Protein AF-A0A2V8L3C1-F1 (afdb_monomer)

Secondary structure (DSSP, 8-state):
-PPPPP---TTHHHHHHHHHHHHTTSS--S--EEEEEEEEEEEPP-B-TTSPBSS-SSB-EEEEEEETTEEEEEEPPPB-TT-EEEPPTT-EEEEEPPPTT-EEEEEEEEEETTTTEEEEEEEEEETTTGGG-EEEEEEEEEEEEEE-TTT-SEEEEEEEEEEEEEEEEPPP------

Nearest PDB structures (foldseek):
  5mw7-assembly1_A  TM=4.812E-01  e=1.006E-03  Homo sapiens
  6eel-assembly3_C  TM=4.601E-01  e=7.376E-04  Homo sapiens
  4iqh-assembly2_B  TM=4.717E-01  e=1.175E-03  Homo sapiens
  4npk-assembly1_A  TM=4.901E-01  e=1.776E-03  Homo sapiens
  4p42-assembly1_A  TM=4.752E-01  e=5.260E-03  Homo sapiens

Radius of gyration: 27.55 Å; Cα contacts (8 Å, |Δi|>4): 334; chains: 1; bounding box: 83×35×88 Å

Sequence (178 aa):
MNEIPAVIDRRYSAESSIILMMQHHQNDGYESIVTVRVIQVRRLTVHDMWGSVIRYATENPQLEFYAGYSKLVLTLPPMLEGQIYFAPSTATLSVPVPPNTGQLVLIATMWELTHNIRDPMFAVFDKNSNFGSGIRALNTPKIWFELNPIFRKPILMRANGYEITVQITTPSLTTATF

Structure (mmCIF, N/CA/C/O backbone):
data_AF-A0A2V8L3C1-F1
#
_entry.id   AF-A0A2V8L3C1-F1
#
loop_
_atom_site.group_PDB
_atom_site.id
_atom_site.type_symbol
_atom_site.label_atom_id
_atom_site.label_alt_id
_atom_site.label_comp_id
_atom_site.label_asym_id
_atom_site.label_entity_id
_atom_site.label_seq_id
_atom_site.pdbx_PDB_ins_code
_atom_site.Cartn_x
_atom_site.Cartn_y
_atom_site.Cartn_z
_atom_site.occupancy
_atom_site.B_iso_or_equiv
_atom_site.auth_seq_id
_atom_site.auth_comp_id
_atom_site.auth_asym_id
_atom_site.auth_atom_id
_atom_site.pdbx_PDB_model_num
ATOM 1 N N . MET A 1 1 ? -66.943 9.919 62.173 1.00 40.00 1 MET A N 1
ATOM 2 C CA . MET A 1 1 ? -66.173 10.858 61.329 1.00 40.00 1 MET A CA 1
ATOM 3 C C . MET A 1 1 ? -65.226 10.032 60.485 1.00 40.00 1 MET A C 1
ATOM 5 O O . MET A 1 1 ? -64.667 9.077 60.999 1.00 40.00 1 MET A O 1
ATOM 9 N N . ASN A 1 2 ? -65.196 10.339 59.193 1.00 33.62 2 ASN A N 1
ATOM 10 C CA . ASN A 1 2 ? -64.761 9.474 58.099 1.00 33.62 2 ASN A CA 1
ATOM 11 C C . ASN A 1 2 ? -63.237 9.309 58.015 1.00 33.62 2 ASN A C 1
ATOM 13 O O . ASN A 1 2 ? -62.520 10.307 58.016 1.00 33.62 2 ASN A O 1
ATOM 17 N N . GLU A 1 3 ? -62.772 8.073 57.832 1.00 33.69 3 GLU A N 1
ATOM 18 C CA . GLU A 1 3 ? -61.456 7.782 57.259 1.00 33.69 3 GLU A CA 1
ATOM 19 C C . GLU A 1 3 ? -61.562 7.815 55.726 1.00 33.69 3 GLU A C 1
ATOM 21 O O . GLU A 1 3 ? -62.413 7.152 55.132 1.00 33.69 3 GLU A O 1
ATOM 26 N N . ILE A 1 4 ? -60.717 8.622 55.084 1.00 38.81 4 ILE A N 1
ATOM 27 C CA . ILE A 1 4 ? -60.546 8.673 53.627 1.00 38.81 4 ILE A CA 1
ATOM 28 C C . ILE A 1 4 ? -59.301 7.836 53.302 1.00 38.81 4 ILE A C 1
ATOM 30 O O . ILE A 1 4 ? -58.231 8.165 53.818 1.00 38.81 4 ILE A O 1
ATOM 34 N N . PRO A 1 5 ? -59.366 6.791 52.458 1.00 40.84 5 PRO A N 1
ATOM 35 C CA . PRO A 1 5 ? -58.160 6.098 52.030 1.00 40.84 5 PRO A CA 1
ATOM 36 C C . PRO A 1 5 ? -57.408 6.936 50.987 1.00 40.84 5 PRO A C 1
ATOM 38 O O . PRO A 1 5 ? -57.986 7.413 50.007 1.00 40.84 5 PRO A O 1
ATOM 41 N N . ALA A 1 6 ? -56.101 7.101 51.196 1.00 41.53 6 ALA A N 1
ATOM 42 C CA . ALA A 1 6 ? -55.200 7.721 50.236 1.00 41.53 6 ALA A CA 1
ATOM 43 C C . ALA A 1 6 ? -55.106 6.860 48.966 1.00 41.53 6 ALA A C 1
ATOM 45 O O . ALA A 1 6 ? -54.705 5.695 49.002 1.00 41.53 6 ALA A O 1
ATOM 46 N N . VAL A 1 7 ? -55.475 7.452 47.832 1.00 40.03 7 VAL A N 1
ATOM 47 C CA . VAL A 1 7 ? -55.235 6.902 46.498 1.00 40.03 7 VAL A CA 1
ATOM 48 C C . VAL A 1 7 ? -53.726 6.918 46.257 1.00 40.03 7 VAL A C 1
ATOM 50 O O . VAL A 1 7 ? -53.131 7.975 46.073 1.00 40.03 7 VAL A O 1
ATOM 53 N N . ILE A 1 8 ? -53.097 5.742 46.286 1.00 41.97 8 ILE A N 1
ATOM 54 C CA . ILE A 1 8 ? -51.703 5.568 45.869 1.00 41.97 8 ILE A CA 1
ATOM 55 C C . ILE A 1 8 ? -51.669 5.707 44.345 1.00 41.97 8 ILE A C 1
ATOM 57 O O . ILE A 1 8 ? -52.074 4.804 43.608 1.00 41.97 8 ILE A O 1
ATOM 61 N N . ASP A 1 9 ? -51.218 6.871 43.886 1.00 40.69 9 ASP A N 1
ATOM 62 C CA . ASP A 1 9 ? -50.992 7.183 42.482 1.00 40.69 9 ASP A CA 1
ATOM 63 C C . ASP A 1 9 ? -49.898 6.258 41.913 1.00 40.69 9 ASP A C 1
ATOM 65 O O . ASP A 1 9 ? -48.712 6.373 42.226 1.00 40.69 9 ASP A O 1
ATOM 69 N N . ARG A 1 10 ? -50.300 5.294 41.075 1.00 43.28 10 ARG A N 1
ATOM 70 C CA . ARG A 1 10 ? -49.410 4.320 40.411 1.00 43.28 10 ARG A CA 1
ATOM 71 C C . ARG A 1 10 ? -48.562 4.935 39.286 1.00 43.28 10 ARG A C 1
ATOM 73 O O . ARG A 1 10 ? -48.054 4.201 38.441 1.00 43.28 10 ARG A O 1
ATOM 80 N N . ARG A 1 11 ? -48.395 6.257 39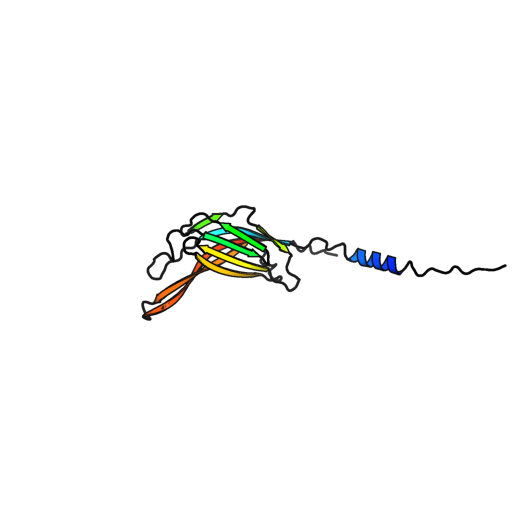.235 1.00 41.16 11 ARG A N 1
ATOM 81 C CA . ARG A 1 11 ? -47.612 6.925 38.184 1.00 41.16 11 ARG A CA 1
ATOM 82 C C . ARG A 1 11 ? -46.108 7.009 38.463 1.00 41.16 11 ARG A C 1
ATOM 84 O O . ARG A 1 11 ? -45.347 7.169 37.520 1.00 41.16 11 ARG A O 1
ATOM 91 N N . TYR A 1 12 ? -45.651 6.767 39.694 1.00 42.44 12 TYR A N 1
ATOM 92 C CA . TYR A 1 12 ? -44.218 6.860 40.040 1.00 42.44 12 TYR A CA 1
ATOM 93 C C . TYR A 1 12 ? -43.377 5.586 39.817 1.00 42.44 12 TYR A C 1
ATOM 95 O O . TYR A 1 12 ? -42.165 5.598 40.038 1.00 42.44 12 TYR A O 1
ATOM 103 N N . SER A 1 13 ? -43.974 4.486 39.344 1.00 50.03 13 SER A N 1
ATOM 104 C CA . SER A 1 13 ? -43.229 3.239 39.100 1.00 50.03 13 SER A CA 1
ATOM 105 C C . SER A 1 13 ? -42.668 3.124 37.683 1.00 50.03 13 SER A C 1
ATOM 107 O O . SER A 1 13 ? -41.665 2.445 37.508 1.00 50.03 13 SER A O 1
ATOM 109 N N . ALA A 1 14 ? -43.278 3.754 36.675 1.00 42.94 14 ALA A N 1
ATOM 110 C CA . ALA A 1 14 ? -42.830 3.600 35.289 1.00 42.94 14 ALA A CA 1
ATOM 111 C C . ALA A 1 14 ? -41.650 4.525 34.952 1.00 42.94 14 ALA A C 1
ATOM 113 O O . ALA A 1 14 ? -40.720 4.103 34.271 1.00 42.94 14 ALA A O 1
ATOM 114 N N . GLU A 1 15 ? -41.630 5.752 35.481 1.00 44.75 15 GLU A N 1
ATOM 115 C CA . GLU A 1 15 ? -40.520 6.686 35.243 1.00 44.75 15 GLU A CA 1
ATOM 116 C C . GLU A 1 15 ? -39.255 6.278 35.998 1.00 44.75 15 GLU A C 1
ATOM 118 O O . GLU A 1 15 ? -38.159 6.392 35.461 1.00 44.75 15 GLU A O 1
ATOM 123 N N . SER A 1 16 ? -39.397 5.686 37.186 1.00 46.06 16 SER A N 1
ATOM 124 C CA . SER A 1 16 ? -38.263 5.124 37.923 1.00 46.06 16 SER A CA 1
ATOM 125 C C . SER A 1 16 ? -37.662 3.916 37.199 1.00 46.06 16 SER A C 1
ATOM 127 O O . SER A 1 16 ? -36.448 3.764 37.182 1.00 46.06 16 SER A O 1
ATOM 129 N N . SER A 1 17 ? -38.472 3.081 36.535 1.00 46.31 17 SER A N 1
ATOM 130 C CA . S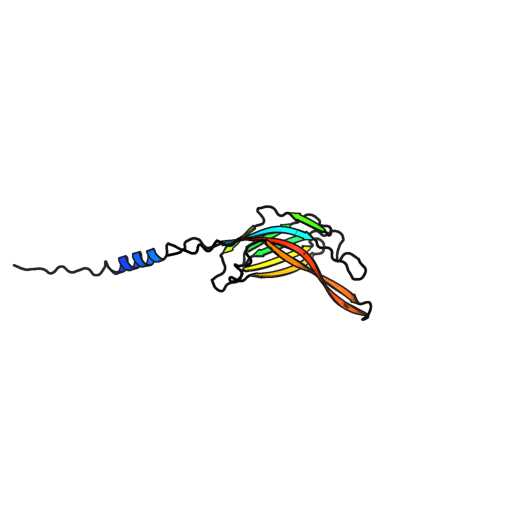ER A 1 17 ? -37.970 1.968 35.715 1.00 46.31 17 SER A CA 1
ATOM 131 C C . SER A 1 17 ? -37.359 2.429 34.393 1.00 46.31 17 SER A C 1
ATOM 133 O O . SER A 1 17 ? -36.409 1.808 33.934 1.00 46.31 17 SER A O 1
ATOM 135 N N . ILE A 1 18 ? -37.851 3.519 33.799 1.00 45.47 18 ILE A N 1
ATOM 136 C CA . ILE A 1 18 ? -37.264 4.106 32.585 1.00 45.47 18 ILE A CA 1
ATOM 137 C C . ILE A 1 18 ? -35.948 4.815 32.919 1.00 45.47 18 ILE A C 1
ATOM 139 O O . ILE A 1 18 ? -34.972 4.634 32.202 1.00 45.47 18 ILE A O 1
ATOM 143 N N . ILE A 1 19 ? -35.862 5.532 34.041 1.00 45.69 19 ILE A N 1
ATOM 144 C CA . ILE A 1 19 ? -34.620 6.180 34.487 1.00 45.69 19 ILE A CA 1
ATOM 145 C C . ILE A 1 19 ? -33.591 5.132 34.949 1.00 45.69 19 ILE A C 1
ATOM 147 O O . ILE A 1 19 ? -32.411 5.262 34.631 1.00 45.69 19 ILE A O 1
ATOM 151 N N . LEU A 1 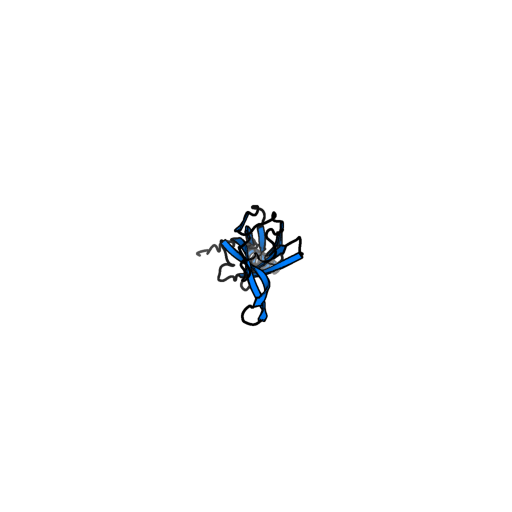20 ? -34.023 4.035 35.587 1.00 42.88 20 LEU A N 1
ATOM 152 C CA . LEU A 1 20 ? -33.133 2.942 36.001 1.00 42.88 20 LEU A CA 1
ATOM 153 C C . LEU A 1 20 ? -32.726 2.017 34.832 1.00 42.88 20 LEU A C 1
ATOM 155 O O . LEU A 1 20 ? -31.608 1.507 34.825 1.00 42.88 20 LEU A O 1
ATOM 159 N N . MET A 1 21 ? -33.565 1.848 33.799 1.00 42.38 21 MET A N 1
ATOM 160 C CA . MET A 1 21 ? -33.172 1.174 32.547 1.00 42.38 21 MET A CA 1
ATOM 161 C C . MET A 1 21 ? -32.335 2.072 31.625 1.00 42.38 21 MET A C 1
ATOM 163 O O . MET A 1 21 ? -31.500 1.558 30.886 1.00 42.38 21 MET A O 1
ATOM 167 N N . MET A 1 22 ? -32.479 3.400 31.699 1.00 40.09 22 MET A N 1
ATOM 168 C CA . MET A 1 22 ? -31.584 4.338 31.009 1.00 40.09 22 MET A CA 1
ATOM 169 C C . MET A 1 22 ? -30.232 4.495 31.719 1.00 40.09 22 MET A C 1
ATOM 171 O O . MET A 1 22 ? -29.247 4.821 31.062 1.00 40.09 22 MET A O 1
ATOM 175 N N . GLN A 1 23 ? -30.137 4.197 33.019 1.00 39.78 23 GLN A N 1
ATOM 176 C CA . GLN A 1 23 ? -28.861 4.211 33.747 1.00 39.78 23 GLN A CA 1
ATOM 177 C C . GLN A 1 23 ? -28.027 2.932 33.602 1.00 39.78 23 GLN A C 1
ATOM 179 O O . GLN A 1 23 ? -26.828 2.977 33.864 1.00 39.78 23 GLN A O 1
ATOM 184 N N . HIS A 1 24 ? -28.588 1.828 33.097 1.00 36.59 24 HIS A N 1
ATOM 185 C CA . HIS A 1 24 ? -27.787 0.646 32.745 1.00 36.59 24 HIS A CA 1
ATOM 186 C C . HIS A 1 24 ? -27.206 0.670 31.321 1.00 36.59 24 HIS A C 1
ATOM 188 O O . HIS A 1 24 ? -26.469 -0.240 30.951 1.00 36.59 24 HIS A O 1
ATOM 194 N N . HIS A 1 25 ? -27.453 1.739 30.557 1.00 40.59 25 HIS A N 1
ATOM 195 C CA . HIS A 1 25 ? -26.851 1.987 29.240 1.00 40.59 25 HIS A CA 1
ATOM 196 C C . HIS A 1 25 ? -25.884 3.186 29.227 1.00 40.59 25 HIS A C 1
ATOM 198 O O . HIS A 1 25 ? -25.631 3.768 28.176 1.00 40.59 25 HIS A O 1
ATOM 204 N N . GLN A 1 26 ? -25.320 3.565 30.379 1.00 36.16 26 GLN A N 1
ATOM 205 C CA . GLN A 1 26 ? -24.362 4.676 30.472 1.00 36.16 26 GLN A CA 1
ATOM 206 C C . GLN A 1 26 ? -22.919 4.271 30.817 1.00 36.16 26 GLN A C 1
ATOM 208 O O . GLN A 1 26 ? -22.134 5.136 31.185 1.00 36.16 26 GLN A O 1
ATOM 213 N N . ASN A 1 27 ? -22.531 3.001 30.631 1.00 39.81 27 ASN A N 1
ATOM 214 C CA . ASN A 1 27 ? -21.153 2.547 30.890 1.00 39.81 27 ASN A CA 1
ATOM 215 C C . ASN A 1 27 ? -20.368 1.973 29.691 1.00 39.81 27 ASN A C 1
ATOM 217 O O . ASN A 1 27 ? -19.251 1.520 29.901 1.00 39.81 27 ASN A O 1
ATOM 221 N N . ASP A 1 28 ? -20.856 2.092 28.448 1.00 41.81 28 ASP A N 1
ATOM 222 C CA . ASP A 1 28 ? -20.115 1.652 27.239 1.00 41.81 28 ASP A CA 1
ATOM 223 C C . ASP A 1 28 ? -19.838 2.799 26.237 1.00 41.81 28 ASP A C 1
ATOM 225 O O . ASP A 1 28 ? -19.693 2.596 25.035 1.00 41.81 28 ASP A O 1
ATOM 229 N N . GLY A 1 29 ? -19.787 4.045 26.718 1.00 38.19 29 GLY A N 1
ATOM 230 C CA . GLY A 1 29 ? -19.810 5.267 25.897 1.00 38.19 29 GLY A CA 1
ATOM 231 C C . GLY A 1 29 ? -18.526 5.653 25.150 1.00 38.19 29 GLY A C 1
ATOM 232 O O . GLY A 1 29 ? -18.422 6.795 24.707 1.00 38.19 29 GLY A O 1
ATOM 233 N N . TYR A 1 30 ? -17.561 4.750 24.990 1.00 43.41 30 TYR A N 1
ATOM 234 C CA . TYR A 1 30 ? -16.514 4.929 23.987 1.00 43.41 30 TYR A CA 1
ATOM 235 C C . TYR A 1 30 ? -16.793 3.934 22.872 1.00 43.41 30 TYR A C 1
ATOM 237 O O . TYR A 1 30 ? -16.584 2.733 23.055 1.00 43.41 30 TYR A O 1
ATOM 245 N N . GLU A 1 31 ? -17.241 4.422 21.708 1.00 57.66 31 GLU A N 1
ATOM 246 C CA . GLU A 1 31 ? -17.093 3.637 20.486 1.00 57.66 31 GLU A CA 1
ATOM 247 C C . GLU A 1 31 ? -15.633 3.195 20.441 1.00 57.66 31 GLU A C 1
ATOM 249 O O . GLU A 1 31 ? -14.712 4.009 20.392 1.00 57.66 31 GLU A O 1
ATOM 254 N N . SER A 1 32 ? -15.413 1.895 20.594 1.00 81.19 32 SER A N 1
ATOM 255 C CA . SER A 1 32 ? -14.073 1.343 20.552 1.00 81.19 32 SER A CA 1
ATOM 256 C C . SER A 1 32 ? -13.548 1.587 19.139 1.00 81.19 32 SER A C 1
ATOM 258 O O . SER A 1 32 ? -14.217 1.228 18.177 1.00 81.19 32 SER A O 1
ATOM 260 N N . ILE A 1 33 ? -12.392 2.237 18.993 1.00 90.06 33 ILE A N 1
ATOM 261 C CA . ILE A 1 33 ? -11.822 2.620 17.691 1.00 90.06 33 ILE A CA 1
ATOM 262 C C . ILE A 1 33 ? -10.607 1.747 17.395 1.00 90.06 33 ILE A C 1
ATOM 264 O O . ILE A 1 33 ? -9.722 1.609 18.238 1.00 90.06 33 ILE A O 1
ATOM 268 N N . VAL A 1 34 ? -10.533 1.206 16.179 1.00 92.19 34 VAL A N 1
ATOM 269 C CA . VAL A 1 34 ? -9.288 0.678 15.616 1.00 92.19 34 VAL A CA 1
ATOM 270 C C . VAL A 1 34 ? -8.593 1.787 14.843 1.00 92.19 34 VAL A C 1
ATOM 272 O O . VAL A 1 34 ? -9.178 2.415 13.959 1.00 92.19 34 VAL A O 1
ATOM 275 N N . THR A 1 35 ? -7.318 1.985 15.142 1.00 95.50 35 THR A N 1
ATOM 276 C CA . THR A 1 35 ? -6.456 2.926 14.436 1.00 95.50 35 THR A CA 1
ATOM 277 C C . THR A 1 35 ? -5.502 2.150 13.539 1.00 95.50 35 THR A C 1
ATOM 279 O O . THR A 1 35 ? -4.808 1.246 14.000 1.00 95.50 35 THR A O 1
ATOM 282 N N . VAL A 1 36 ? -5.438 2.505 12.259 1.00 97.50 36 VAL A N 1
ATOM 283 C CA . VAL A 1 36 ? -4.529 1.908 11.276 1.00 97.50 36 VAL A CA 1
ATOM 284 C C . VAL A 1 36 ? -3.645 3.006 10.709 1.00 97.50 36 VAL A C 1
ATOM 286 O O . VAL A 1 36 ? -4.117 3.889 9.996 1.00 97.50 36 VAL A O 1
ATOM 289 N N . ARG A 1 37 ? -2.351 2.957 11.017 1.00 98.31 37 ARG A N 1
ATOM 290 C CA . ARG A 1 37 ? -1.356 3.917 10.535 1.00 98.31 37 ARG A CA 1
ATOM 291 C C . ARG A 1 37 ? -0.467 3.280 9.483 1.00 98.31 37 ARG A C 1
ATOM 293 O O . ARG A 1 37 ? 0.151 2.255 9.752 1.00 98.31 37 ARG A O 1
ATOM 300 N N . VAL A 1 38 ? -0.322 3.917 8.327 1.00 98.69 38 VAL A N 1
ATOM 301 C CA . VAL A 1 38 ? 0.743 3.578 7.376 1.00 98.69 38 VAL A CA 1
ATOM 302 C C . VAL A 1 38 ? 2.061 4.104 7.946 1.00 98.69 38 VAL A C 1
ATOM 304 O O . VAL A 1 38 ? 2.179 5.288 8.252 1.00 98.69 38 VAL A O 1
ATOM 307 N N . ILE A 1 39 ? 3.042 3.222 8.140 1.00 98.62 39 ILE A N 1
ATOM 308 C CA . ILE A 1 39 ? 4.372 3.575 8.659 1.00 98.62 39 ILE A CA 1
ATOM 309 C C . ILE A 1 39 ? 5.317 3.875 7.500 1.00 98.62 39 ILE A C 1
ATOM 311 O O . ILE A 1 39 ? 6.003 4.895 7.491 1.00 98.62 39 ILE A O 1
ATOM 315 N N . GLN A 1 40 ? 5.366 2.967 6.532 1.00 98.44 40 GLN A N 1
ATOM 316 C CA . GLN A 1 40 ? 6.258 3.073 5.389 1.00 98.44 40 GLN A CA 1
ATOM 317 C C . GLN A 1 40 ? 5.707 2.302 4.194 1.00 98.44 40 GLN A C 1
ATOM 319 O O . GLN A 1 40 ? 4.904 1.378 4.340 1.00 98.44 40 GLN A O 1
ATOM 324 N N . VAL A 1 41 ? 6.193 2.672 3.016 1.00 98.81 41 VAL A N 1
ATOM 325 C CA . VAL A 1 41 ? 5.976 1.958 1.762 1.00 98.81 41 VAL A CA 1
ATOM 326 C C . VAL A 1 41 ? 7.339 1.698 1.137 1.00 98.81 41 VAL A C 1
ATOM 328 O O . VAL A 1 41 ? 8.112 2.629 0.922 1.00 98.81 41 VAL A O 1
ATOM 331 N N . ARG A 1 42 ? 7.643 0.438 0.842 1.00 98.75 42 ARG A N 1
ATOM 332 C CA . ARG A 1 42 ? 8.858 0.027 0.139 1.00 98.75 42 ARG A CA 1
ATOM 333 C C . ARG A 1 42 ? 8.499 -0.443 -1.260 1.00 98.75 42 ARG A C 1
ATOM 335 O O . ARG A 1 42 ? 7.609 -1.276 -1.414 1.00 98.75 42 ARG A O 1
ATOM 342 N N . ARG A 1 43 ? 9.229 0.031 -2.269 1.00 98.19 43 ARG A N 1
ATOM 343 C CA . ARG A 1 43 ? 9.191 -0.563 -3.610 1.00 98.19 43 ARG A CA 1
ATOM 344 C C . ARG A 1 43 ? 10.079 -1.803 -3.621 1.00 98.19 43 ARG A C 1
ATOM 346 O O . ARG A 1 43 ? 11.261 -1.712 -3.300 1.00 98.19 43 ARG A O 1
ATOM 353 N N . LEU A 1 44 ? 9.515 -2.960 -3.938 1.00 98.19 44 LEU A N 1
ATOM 354 C CA . LEU A 1 44 ? 10.244 -4.226 -3.963 1.00 98.19 44 LEU A CA 1
ATOM 355 C C . LEU A 1 44 ? 10.925 -4.430 -5.319 1.00 98.19 44 LEU A C 1
ATOM 357 O O . LEU A 1 44 ? 10.471 -3.899 -6.331 1.00 98.19 44 LEU A O 1
ATOM 361 N N . THR A 1 45 ? 12.010 -5.201 -5.319 1.00 97.19 45 THR A N 1
ATOM 362 C CA . THR A 1 45 ? 12.700 -5.628 -6.539 1.00 97.19 45 THR A CA 1
ATOM 363 C C . THR A 1 45 ? 11.885 -6.704 -7.242 1.00 97.19 45 THR A C 1
ATOM 365 O O . THR A 1 45 ? 11.609 -7.751 -6.654 1.00 97.19 45 THR A O 1
ATOM 368 N N . VAL A 1 46 ? 11.504 -6.453 -8.492 1.00 95.75 46 VAL A N 1
ATOM 369 C CA . VAL A 1 46 ? 10.749 -7.388 -9.324 1.00 95.75 46 VAL A CA 1
ATOM 370 C C . VAL A 1 46 ? 11.288 -7.347 -10.744 1.00 95.75 46 VAL A C 1
ATOM 372 O O . VAL A 1 46 ? 11.088 -6.365 -11.459 1.00 95.75 46 VAL A O 1
ATOM 375 N N . HIS A 1 47 ? 11.918 -8.441 -11.169 1.00 95.25 47 HIS A N 1
ATOM 376 C CA . HIS A 1 47 ? 12.473 -8.591 -12.513 1.00 95.25 47 HIS A CA 1
ATOM 377 C C . HIS A 1 47 ? 11.753 -9.694 -13.300 1.00 95.25 47 HIS A C 1
ATOM 379 O O . HIS A 1 47 ? 11.190 -10.617 -12.704 1.00 95.25 47 HIS A O 1
ATOM 385 N N . ASP A 1 48 ? 11.749 -9.576 -14.627 1.00 91.25 48 ASP A N 1
ATOM 386 C CA . ASP A 1 48 ? 11.290 -10.627 -15.542 1.00 91.25 48 ASP A CA 1
ATOM 387 C C . ASP A 1 48 ? 12.279 -11.808 -15.598 1.00 91.25 48 ASP A C 1
ATOM 389 O O . ASP A 1 48 ? 13.331 -11.803 -14.947 1.00 91.25 48 ASP A O 1
ATOM 393 N N . MET A 1 49 ? 11.964 -12.845 -16.381 1.00 88.50 49 MET A N 1
ATOM 394 C CA . MET A 1 49 ? 12.837 -14.015 -16.526 1.00 88.50 49 MET A CA 1
ATOM 395 C C . MET A 1 49 ? 14.170 -13.695 -17.225 1.00 88.50 49 MET A C 1
ATOM 397 O O . MET A 1 49 ? 15.072 -14.535 -17.214 1.00 88.50 49 MET A O 1
ATOM 401 N N . TRP A 1 50 ? 14.313 -12.509 -17.822 1.00 89.25 50 TRP A N 1
ATOM 402 C CA . TRP A 1 50 ? 15.536 -12.021 -18.463 1.00 89.25 50 TRP A CA 1
ATOM 403 C C . TRP A 1 50 ? 16.323 -11.034 -17.586 1.00 89.25 50 TRP A C 1
ATOM 405 O O . TRP A 1 50 ? 17.383 -10.567 -18.003 1.00 89.25 50 TRP A O 1
ATOM 415 N N . GLY A 1 51 ? 15.849 -10.746 -16.370 1.00 90.50 51 GLY A N 1
ATOM 416 C CA . GLY A 1 51 ? 16.496 -9.836 -15.424 1.00 90.50 51 GLY A CA 1
ATOM 417 C C . GLY A 1 51 ? 16.181 -8.353 -15.645 1.00 90.50 51 GLY A C 1
ATOM 418 O O . GLY A 1 51 ? 16.845 -7.503 -15.054 1.00 90.50 51 GLY A O 1
ATOM 419 N N . SER A 1 52 ? 15.194 -8.015 -16.477 1.00 92.50 52 SER A N 1
ATOM 420 C CA . SER A 1 52 ? 14.754 -6.628 -16.661 1.00 92.50 52 SER A CA 1
ATOM 421 C C . SER A 1 52 ? 13.752 -6.232 -15.585 1.00 92.50 52 SER A C 1
ATOM 423 O O . SER A 1 52 ? 12.888 -7.020 -15.204 1.00 92.50 52 SER A O 1
ATOM 425 N N . VAL A 1 53 ? 13.824 -4.981 -15.127 1.00 94.25 53 VAL A N 1
ATOM 426 C CA . VAL A 1 53 ? 12.855 -4.424 -14.174 1.00 94.25 53 VAL A CA 1
ATOM 427 C C . VAL A 1 53 ? 11.443 -4.504 -14.741 1.00 94.25 53 VAL A C 1
ATOM 429 O O . VAL A 1 53 ? 11.179 -4.049 -15.855 1.00 94.25 53 VAL A O 1
ATOM 432 N N . ILE A 1 54 ? 10.511 -5.025 -13.944 1.00 93.81 54 ILE A N 1
ATOM 433 C CA . ILE A 1 54 ? 9.102 -5.051 -14.318 1.00 93.81 54 ILE A CA 1
ATOM 434 C C . ILE A 1 54 ? 8.536 -3.628 -14.317 1.00 93.81 54 ILE A C 1
ATOM 436 O O . ILE A 1 54 ? 8.561 -2.922 -13.307 1.00 93.81 54 ILE A O 1
ATOM 440 N N . ARG A 1 55 ? 7.945 -3.257 -15.461 1.00 88.38 55 ARG A N 1
ATOM 441 C CA . ARG A 1 55 ? 7.369 -1.944 -15.808 1.00 88.38 55 ARG A CA 1
ATOM 442 C C . ARG A 1 55 ? 8.402 -0.857 -16.083 1.00 88.38 55 ARG A C 1
ATOM 444 O O . ARG A 1 55 ? 8.679 -0.600 -17.249 1.00 88.38 55 ARG A O 1
ATOM 451 N N . TYR A 1 56 ? 8.924 -0.195 -15.050 1.00 93.94 56 TYR A N 1
ATOM 452 C CA . TYR A 1 56 ? 9.726 1.024 -15.215 1.00 93.94 56 TYR A CA 1
ATOM 453 C C . TYR A 1 56 ? 10.853 1.098 -14.189 1.00 93.94 56 TYR A C 1
ATOM 455 O O . TYR A 1 56 ? 10.669 0.727 -13.036 1.00 93.94 56 TYR A O 1
ATOM 463 N N . ALA A 1 57 ? 12.018 1.626 -14.570 1.00 95.00 57 ALA A N 1
ATOM 464 C CA . ALA A 1 57 ? 13.138 1.797 -13.638 1.00 95.00 57 ALA A CA 1
ATOM 465 C C . ALA A 1 57 ? 12.778 2.731 -12.467 1.00 95.00 57 ALA A C 1
ATOM 467 O O . ALA A 1 57 ? 13.095 2.428 -11.316 1.00 95.00 57 ALA A O 1
ATOM 468 N N . THR A 1 58 ? 12.029 3.797 -12.754 1.00 97.25 58 THR A N 1
ATOM 469 C CA . THR A 1 58 ? 11.456 4.730 -11.778 1.00 97.25 58 THR A CA 1
ATOM 470 C C . THR A 1 58 ? 9.942 4.747 -11.943 1.00 97.25 58 THR A C 1
ATOM 472 O O . THR A 1 58 ? 9.451 4.865 -13.062 1.00 97.25 58 THR A O 1
ATOM 475 N N . GLU A 1 59 ? 9.208 4.655 -10.839 1.00 97.44 59 GLU A N 1
ATOM 476 C CA . GLU A 1 59 ? 7.743 4.758 -10.815 1.00 97.44 59 GLU A CA 1
ATOM 477 C C . GLU A 1 59 ? 7.319 6.020 -10.052 1.00 97.44 59 GLU A C 1
ATOM 479 O O . GLU A 1 59 ? 8.015 6.421 -9.118 1.00 97.44 59 GLU A O 1
ATOM 484 N N . ASN A 1 60 ? 6.172 6.615 -10.405 1.00 97.75 60 ASN A N 1
ATOM 485 C CA . ASN A 1 60 ? 5.537 7.718 -9.672 1.00 97.75 60 ASN A CA 1
ATOM 486 C C . ASN A 1 60 ? 4.302 7.210 -8.900 1.00 97.75 60 ASN A C 1
ATOM 488 O O . ASN A 1 60 ? 3.171 7.349 -9.383 1.00 97.75 60 ASN A O 1
ATOM 492 N N . PRO A 1 61 ? 4.496 6.560 -7.734 1.00 97.88 61 PRO A N 1
ATOM 493 C CA . PRO A 1 61 ? 3.411 5.897 -7.034 1.00 97.88 61 PRO A CA 1
ATOM 494 C C . PRO A 1 61 ? 2.511 6.834 -6.221 1.00 97.88 61 PRO A C 1
ATOM 496 O O . PRO A 1 61 ? 2.951 7.776 -5.563 1.00 97.88 61 PRO A O 1
ATOM 499 N N . GLN A 1 62 ? 1.240 6.461 -6.147 1.00 98.56 62 GLN A N 1
ATOM 500 C CA . GLN A 1 62 ? 0.285 6.902 -5.144 1.00 98.56 62 GLN A CA 1
ATOM 501 C C . GLN A 1 62 ? -0.303 5.673 -4.445 1.00 98.56 62 GLN A C 1
ATOM 503 O O . GLN A 1 62 ? -0.723 4.723 -5.100 1.00 98.56 62 GLN A O 1
ATOM 508 N N . LEU A 1 63 ? -0.340 5.681 -3.115 1.00 98.69 63 LEU A N 1
ATOM 509 C CA . LEU A 1 63 ? -1.057 4.684 -2.330 1.00 98.69 63 LEU A CA 1
ATOM 510 C C . LEU A 1 63 ? -2.478 5.189 -2.066 1.00 98.69 63 LEU A C 1
ATOM 512 O O . LEU A 1 63 ? -2.659 6.193 -1.379 1.00 98.69 63 LEU A O 1
ATOM 516 N N . GLU A 1 64 ? -3.480 4.460 -2.548 1.00 98.44 64 GLU A N 1
ATOM 517 C CA . GLU A 1 64 ? -4.853 4.558 -2.055 1.00 98.44 64 GLU A CA 1
ATOM 518 C C . GLU A 1 64 ? -5.081 3.455 -1.017 1.00 98.44 64 GLU A C 1
ATOM 520 O O . GLU A 1 64 ? -5.046 2.265 -1.341 1.00 98.44 64 GLU A O 1
ATOM 525 N N . PHE A 1 65 ? -5.296 3.846 0.236 1.00 98.56 65 PHE A N 1
ATOM 526 C CA . PHE A 1 65 ? -5.440 2.934 1.363 1.00 98.56 65 PHE A CA 1
ATOM 527 C C . PHE A 1 65 ? -6.817 3.077 2.005 1.00 98.56 65 PHE A C 1
ATOM 529 O O . PHE A 1 65 ? -7.245 4.185 2.321 1.00 98.56 65 PHE A O 1
ATOM 536 N N . TYR A 1 66 ? -7.498 1.959 2.226 1.00 97.94 66 TYR A N 1
ATOM 537 C CA . TYR A 1 66 ? -8.800 1.918 2.874 1.00 97.94 66 TYR A CA 1
ATOM 538 C C . TYR A 1 66 ? -8.749 1.033 4.110 1.00 97.94 66 TYR A C 1
ATOM 540 O O . TYR A 1 66 ? -8.139 -0.037 4.097 1.00 97.94 66 TYR A O 1
ATOM 548 N N . ALA A 1 67 ? -9.450 1.470 5.149 1.00 95.75 67 ALA A N 1
ATOM 549 C CA . ALA A 1 67 ? -9.824 0.658 6.294 1.00 95.75 67 ALA A CA 1
ATOM 550 C C . ALA A 1 67 ? -11.336 0.818 6.470 1.00 95.75 67 ALA A C 1
ATOM 552 O O . ALA A 1 67 ? -11.816 1.930 6.701 1.00 95.75 67 ALA A O 1
ATOM 553 N N . GLY A 1 68 ? -12.102 -0.261 6.294 1.00 86.81 68 GLY A N 1
ATOM 554 C CA . GLY A 1 68 ? -13.564 -0.159 6.223 1.00 86.81 68 GLY A CA 1
ATOM 555 C C . GLY A 1 68 ? -14.016 0.857 5.160 1.00 86.81 68 GLY A C 1
ATOM 556 O O . GLY A 1 68 ? -13.625 0.751 4.000 1.00 86.81 68 GLY A O 1
ATOM 557 N N . TYR A 1 69 ? -14.809 1.855 5.565 1.00 85.75 69 TYR A N 1
ATOM 558 C CA . TYR A 1 69 ? -15.289 2.939 4.689 1.00 85.75 69 TYR A CA 1
ATOM 559 C C . TYR A 1 69 ? -14.398 4.193 4.689 1.00 85.75 69 TYR A C 1
ATOM 561 O O . TYR A 1 69 ? -14.691 5.156 3.982 1.00 85.75 69 TYR A O 1
ATOM 569 N N . SER A 1 70 ? -13.314 4.197 5.466 1.00 94.38 70 SER A N 1
ATOM 570 C CA . SER A 1 70 ? -12.385 5.325 5.546 1.00 94.38 70 SER A CA 1
ATOM 571 C C . SER A 1 70 ? -11.281 5.187 4.500 1.00 94.38 70 SER A C 1
ATOM 573 O O . SER A 1 70 ? -10.766 4.091 4.277 1.00 94.38 70 SER A O 1
ATOM 575 N N . LYS A 1 71 ? -10.893 6.309 3.883 1.00 97.25 71 LYS A N 1
ATOM 576 C CA . LYS A 1 71 ? -9.877 6.378 2.824 1.00 97.25 71 LYS A CA 1
ATOM 577 C C . LYS A 1 71 ? -8.741 7.320 3.209 1.00 97.25 71 LYS A C 1
ATOM 579 O O . LYS A 1 71 ? -8.978 8.436 3.660 1.00 97.25 71 LYS A O 1
ATOM 584 N N . LEU A 1 72 ? -7.517 6.888 2.943 1.00 97.81 72 LEU A N 1
ATOM 585 C CA . LEU A 1 72 ? -6.290 7.673 2.973 1.00 97.81 72 LEU A CA 1
ATOM 586 C C . LEU A 1 72 ? -5.647 7.618 1.586 1.00 97.81 72 LEU A C 1
ATOM 588 O O . LEU A 1 72 ? -5.607 6.564 0.953 1.00 97.81 72 LEU A O 1
ATOM 592 N N . VAL A 1 73 ? -5.116 8.744 1.120 1.00 98.38 73 VAL A N 1
ATOM 593 C CA . VAL A 1 73 ? -4.321 8.804 -0.110 1.00 98.38 73 VAL A CA 1
ATOM 594 C C . VAL A 1 73 ? -2.962 9.394 0.219 1.00 98.38 73 VAL A C 1
ATOM 596 O O . VAL A 1 73 ? -2.887 10.468 0.811 1.00 98.38 73 VAL A O 1
ATOM 599 N N . LEU A 1 74 ? -1.895 8.700 -0.171 1.00 98.31 74 LEU A N 1
ATOM 600 C CA . LEU A 1 74 ? -0.524 9.184 -0.054 1.00 98.31 74 LEU A CA 1
ATOM 601 C C . LEU A 1 74 ? 0.085 9.258 -1.449 1.00 98.31 74 LEU A C 1
ATOM 603 O O . LEU A 1 74 ? 0.229 8.235 -2.112 1.00 98.31 74 LEU A O 1
ATOM 607 N N . THR A 1 75 ? 0.468 10.452 -1.888 1.00 98.00 75 THR A N 1
ATOM 608 C CA . THR A 1 75 ? 1.329 10.608 -3.065 1.00 98.00 75 THR A CA 1
ATOM 609 C C . THR A 1 75 ? 2.775 10.467 -2.613 1.00 98.00 75 THR A C 1
ATOM 611 O O . THR A 1 75 ? 3.225 11.205 -1.735 1.00 98.00 75 THR A O 1
ATOM 614 N N . LEU A 1 76 ? 3.487 9.498 -3.179 1.00 98.19 76 LEU A N 1
ATOM 615 C CA . LEU A 1 76 ? 4.874 9.212 -2.840 1.00 98.19 76 LEU A CA 1
ATOM 616 C C . LEU A 1 76 ? 5.800 9.956 -3.819 1.00 98.19 76 LEU A C 1
ATOM 618 O O . LEU A 1 76 ? 5.387 10.269 -4.939 1.00 98.19 76 LEU A O 1
ATOM 622 N N . PRO A 1 77 ? 7.053 10.255 -3.429 1.00 97.88 77 PRO A N 1
ATOM 623 C CA . PRO A 1 77 ? 8.054 10.720 -4.386 1.00 97.88 77 PRO A CA 1
ATOM 624 C C . PRO A 1 77 ? 8.335 9.636 -5.445 1.00 97.88 77 PRO A C 1
ATOM 626 O O . PRO A 1 77 ? 8.016 8.467 -5.211 1.00 97.88 77 PRO A O 1
ATOM 629 N N . PRO A 1 78 ? 8.971 9.980 -6.580 1.00 98.06 78 PRO A N 1
ATOM 630 C CA . PRO A 1 78 ? 9.436 8.986 -7.542 1.00 98.06 78 PRO A CA 1
ATOM 631 C C . PRO A 1 78 ? 10.293 7.915 -6.855 1.00 98.06 78 PRO A C 1
ATOM 633 O O . PRO A 1 78 ? 11.199 8.249 -6.089 1.00 98.06 78 PRO A O 1
ATOM 636 N N . MET A 1 79 ? 10.005 6.638 -7.117 1.00 98.19 79 MET A N 1
ATOM 637 C CA . MET A 1 79 ? 10.633 5.508 -6.427 1.00 98.19 79 MET A CA 1
ATOM 638 C C . MET A 1 79 ? 11.405 4.585 -7.372 1.00 98.19 79 MET A C 1
ATOM 640 O O . MET A 1 79 ? 10.859 4.063 -8.347 1.00 98.19 79 MET A O 1
ATOM 644 N N . LEU A 1 80 ? 12.651 4.290 -7.009 1.00 98.06 80 LEU A N 1
ATOM 645 C CA . LEU A 1 80 ? 13.467 3.183 -7.519 1.00 98.06 80 LEU A CA 1
ATOM 646 C C . LEU A 1 80 ? 13.205 1.901 -6.711 1.00 98.06 80 LEU A C 1
ATOM 648 O O . LEU A 1 80 ? 12.685 1.955 -5.595 1.00 98.06 80 LEU A O 1
ATOM 652 N N . GLU A 1 81 ? 13.557 0.739 -7.260 1.00 97.62 81 GLU A N 1
ATOM 653 C CA . GLU A 1 81 ? 13.493 -0.521 -6.511 1.00 97.62 81 GLU A CA 1
ATOM 654 C C . GLU A 1 81 ? 14.349 -0.453 -5.237 1.00 97.62 81 GLU A C 1
ATOM 656 O O . GLU A 1 81 ? 15.420 0.152 -5.212 1.00 97.62 81 GLU A O 1
ATOM 661 N N . GLY A 1 82 ? 13.850 -1.045 -4.153 1.00 97.31 82 GLY A N 1
ATOM 662 C CA . GLY A 1 82 ? 14.488 -1.030 -2.838 1.00 97.31 82 GLY A CA 1
ATOM 663 C C . GLY A 1 82 ? 14.291 0.264 -2.042 1.00 97.31 82 GLY A C 1
ATOM 664 O O . GLY A 1 82 ? 14.540 0.266 -0.835 1.00 97.31 82 GLY A O 1
ATOM 665 N N . GLN A 1 83 ? 13.811 1.352 -2.658 1.00 98.38 83 GLN A N 1
ATOM 666 C CA . GLN A 1 83 ? 13.566 2.595 -1.930 1.00 98.38 83 GLN A CA 1
ATOM 667 C C . GLN A 1 83 ? 12.398 2.464 -0.953 1.00 98.38 83 GLN A C 1
ATOM 669 O O . GLN A 1 83 ? 11.409 1.767 -1.200 1.00 98.38 83 GLN A O 1
ATOM 674 N N . ILE A 1 84 ? 12.528 3.179 0.164 1.00 98.69 84 ILE A N 1
ATOM 675 C CA . ILE A 1 84 ? 11.549 3.232 1.244 1.00 98.69 84 ILE A CA 1
ATOM 676 C C . ILE A 1 84 ? 11.081 4.674 1.388 1.00 98.69 84 ILE A C 1
ATOM 678 O O . ILE A 1 84 ? 11.886 5.589 1.552 1.00 98.69 84 ILE A O 1
ATOM 682 N N . TYR A 1 85 ? 9.771 4.858 1.358 1.00 98.50 85 TYR A N 1
ATOM 683 C CA . TYR A 1 85 ? 9.104 6.079 1.765 1.00 98.50 85 TYR A CA 1
ATOM 684 C C . TYR A 1 85 ? 8.580 5.907 3.192 1.00 98.50 85 TYR A C 1
ATOM 686 O O . TYR A 1 85 ? 7.822 4.975 3.461 1.00 98.50 85 TYR A O 1
ATOM 694 N N . PHE A 1 86 ? 8.955 6.809 4.096 1.00 98.50 86 PHE A N 1
ATOM 695 C CA . PHE A 1 86 ? 8.404 6.864 5.450 1.00 98.50 86 PHE A CA 1
ATOM 696 C C . PHE A 1 86 ? 7.214 7.819 5.474 1.00 98.50 86 PHE A C 1
ATOM 698 O O . PHE A 1 86 ? 7.341 8.996 5.138 1.00 98.50 86 PHE A O 1
ATOM 705 N N . ALA A 1 87 ? 6.052 7.305 5.863 1.00 98.06 87 ALA A N 1
ATOM 706 C CA . ALA A 1 87 ? 4.824 8.078 5.880 1.00 98.06 87 ALA A CA 1
ATOM 707 C C . ALA A 1 87 ? 4.774 9.022 7.100 1.00 98.06 87 ALA A C 1
ATOM 709 O O . ALA A 1 87 ? 5.289 8.687 8.176 1.00 98.06 87 ALA A O 1
ATOM 710 N N . PRO A 1 88 ? 4.133 10.200 6.973 1.00 97.12 88 PRO A N 1
ATOM 711 C CA . PRO A 1 88 ? 3.966 11.116 8.095 1.00 97.12 88 PRO A CA 1
ATOM 712 C C . PRO A 1 88 ? 3.150 10.467 9.223 1.00 97.12 88 PRO A C 1
ATOM 714 O O . PRO A 1 88 ? 2.369 9.540 9.008 1.00 97.12 88 PRO A O 1
ATOM 717 N N . SER A 1 89 ? 3.287 10.965 10.454 1.00 94.56 89 SER A N 1
ATOM 718 C CA . SER A 1 89 ? 2.501 10.469 11.599 1.00 94.56 89 SER A CA 1
ATOM 719 C C . SER A 1 89 ? 0.987 10.596 11.401 1.00 94.56 89 SER A C 1
ATOM 721 O O . SER A 1 89 ? 0.222 9.798 11.939 1.00 94.56 89 SER A O 1
ATOM 723 N N . THR A 1 90 ? 0.564 11.546 10.569 1.00 95.94 90 THR A N 1
ATOM 724 C CA . THR A 1 90 ? -0.829 11.799 10.194 1.00 95.94 90 THR A CA 1
ATOM 725 C C . THR A 1 90 ? -1.389 10.824 9.155 1.00 95.94 90 THR A C 1
ATOM 727 O O . THR A 1 90 ? -2.585 10.875 8.887 1.00 95.94 90 THR A O 1
ATOM 730 N N . ALA A 1 91 ? -0.579 9.919 8.588 1.00 97.88 91 ALA A N 1
ATOM 731 C CA . ALA A 1 91 ? -1.013 8.886 7.640 1.00 97.88 91 ALA A CA 1
ATOM 732 C C . ALA A 1 91 ? -1.780 7.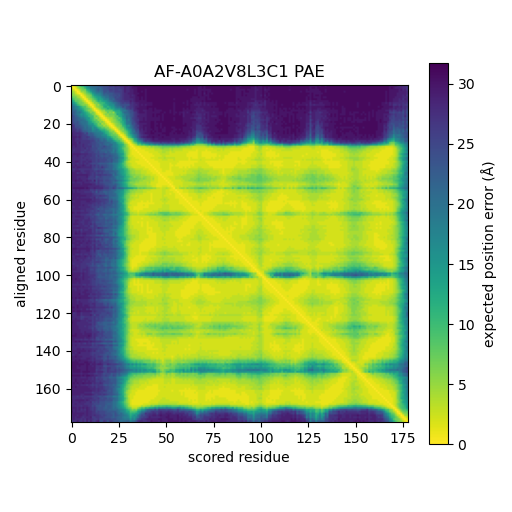749 8.342 1.00 97.88 91 ALA A C 1
ATOM 734 O O . ALA A 1 91 ? -1.367 6.588 8.340 1.00 97.88 91 ALA A O 1
ATOM 735 N N . THR A 1 92 ? -2.885 8.106 8.987 1.00 97.56 92 THR A N 1
ATOM 736 C CA . THR A 1 92 ? -3.623 7.263 9.920 1.00 97.56 92 THR A CA 1
ATOM 737 C C . THR A 1 92 ? -5.114 7.311 9.614 1.00 97.56 92 THR A C 1
ATOM 739 O O . THR A 1 92 ? -5.661 8.371 9.322 1.00 97.56 92 THR A O 1
ATOM 742 N N . LEU A 1 93 ? -5.771 6.159 9.707 1.00 96.81 93 LEU A N 1
ATOM 743 C CA . LEU A 1 93 ? -7.218 6.012 9.649 1.00 96.81 93 LEU A CA 1
ATOM 744 C C . LEU A 1 93 ? -7.734 5.522 10.996 1.00 96.81 93 LEU A C 1
ATOM 746 O O . LEU A 1 93 ? -7.179 4.588 11.569 1.00 96.81 93 LEU A O 1
ATOM 750 N N . SER A 1 94 ? -8.821 6.126 11.456 1.00 94.31 94 SER A N 1
ATOM 751 C CA . SER A 1 94 ? -9.578 5.666 12.615 1.00 94.31 94 SER A CA 1
ATOM 752 C C . SER A 1 94 ? -10.906 5.115 12.125 1.00 94.31 94 SER A C 1
ATOM 754 O O . SER A 1 94 ? -11.604 5.773 11.349 1.00 94.31 94 SER A O 1
ATOM 756 N N . VAL A 1 95 ? -11.239 3.901 12.547 1.00 92.38 95 VAL A N 1
ATOM 757 C CA . VAL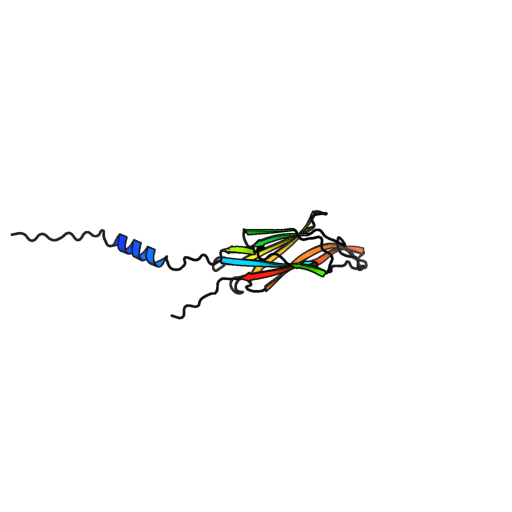 A 1 95 ? -12.496 3.238 12.199 1.00 92.38 95 VAL A CA 1
ATOM 758 C C . VAL A 1 95 ? -13.138 2.665 13.456 1.00 92.38 95 VAL A C 1
ATOM 760 O O . VAL A 1 95 ? -12.413 2.213 14.344 1.00 92.38 95 VAL A O 1
ATOM 763 N N . PRO A 1 96 ? -14.476 2.647 13.552 1.00 89.50 96 PRO A N 1
ATOM 764 C CA . PRO A 1 96 ? -15.146 1.915 14.616 1.00 89.50 96 PRO A CA 1
ATOM 765 C C . PRO A 1 96 ? -14.684 0.455 14.630 1.00 89.50 96 PRO A C 1
ATOM 767 O O . PRO A 1 96 ? -14.474 -0.151 13.573 1.00 89.50 96 PRO A O 1
ATOM 770 N N . VAL A 1 97 ? -14.521 -0.114 15.824 1.00 87.19 97 VAL A N 1
ATOM 771 C CA . VAL A 1 97 ? -14.265 -1.542 16.000 1.00 87.19 97 VAL A CA 1
ATOM 772 C C . VAL A 1 97 ? -15.400 -2.302 15.317 1.00 87.19 97 VAL A C 1
ATOM 774 O O . VAL A 1 97 ? -16.571 -2.047 15.616 1.00 87.19 97 VAL A O 1
ATOM 777 N N . PRO A 1 98 ? -15.083 -3.224 14.390 1.00 82.44 98 PRO A N 1
ATOM 778 C CA . PRO A 1 98 ? -16.101 -4.066 13.788 1.00 82.44 98 PRO A CA 1
ATOM 779 C C . PRO A 1 98 ? -16.907 -4.802 14.875 1.00 82.44 98 PRO A C 1
ATOM 781 O O . PRO A 1 98 ? -16.339 -5.136 15.918 1.00 82.44 98 PRO A O 1
ATOM 784 N N . PRO A 1 99 ? -18.202 -5.100 14.647 1.00 79.00 99 PRO A N 1
ATOM 785 C CA . PRO A 1 99 ? -19.034 -5.832 15.605 1.00 79.00 99 PRO A CA 1
ATOM 786 C C . PRO A 1 99 ? -18.391 -7.144 16.078 1.00 79.00 99 PRO A C 1
ATOM 788 O O . PRO A 1 99 ? -17.434 -7.633 15.488 1.00 79.00 99 PRO A O 1
ATOM 791 N N . ASN A 1 100 ? -18.954 -7.790 17.103 1.00 63.00 100 ASN A N 1
ATOM 792 C CA . ASN A 1 100 ? -18.380 -9.012 17.690 1.00 63.00 100 ASN A CA 1
ATOM 793 C C . ASN A 1 100 ? -18.144 -10.178 16.704 1.00 63.00 100 ASN A C 1
ATOM 795 O O . ASN A 1 100 ? -17.344 -11.060 17.005 1.00 63.00 100 ASN A O 1
ATOM 799 N N . THR A 1 101 ? -18.800 -10.167 15.542 1.00 66.31 101 THR A N 1
ATOM 800 C CA . THR A 1 101 ? -18.634 -11.110 14.420 1.00 66.31 101 THR A CA 1
ATOM 801 C C . THR A 1 101 ? -17.969 -10.479 13.184 1.00 66.31 101 THR A C 1
ATOM 803 O O . THR A 1 101 ? -17.931 -11.086 12.117 1.00 66.31 101 THR A O 1
ATOM 806 N N . GLY A 1 102 ? -17.509 -9.234 13.296 1.00 80.38 102 GLY A N 1
ATOM 807 C CA . GLY A 1 102 ? -17.006 -8.403 12.213 1.00 80.38 102 GLY A CA 1
ATOM 808 C C . GLY A 1 102 ? -15.530 -8.633 11.895 1.00 80.38 102 GLY A C 1
ATOM 809 O O . GLY A 1 102 ? -14.785 -9.272 12.638 1.00 80.38 102 GLY A O 1
ATOM 810 N N . GLN A 1 103 ? -15.110 -8.079 10.761 1.00 91.06 103 GLN A N 1
ATOM 811 C CA . GLN A 1 103 ? -13.750 -8.173 10.245 1.00 91.06 103 GLN A CA 1
ATOM 812 C C . GLN A 1 103 ? -13.218 -6.774 9.939 1.00 91.06 103 GLN A C 1
ATOM 814 O O . GLN A 1 103 ? -13.944 -5.929 9.412 1.00 91.06 103 GLN A O 1
ATOM 819 N N . LEU A 1 104 ? -11.942 -6.537 10.238 1.00 93.00 104 LEU A N 1
ATOM 820 C CA . LEU A 1 104 ? -11.218 -5.375 9.740 1.00 93.00 104 LEU A CA 1
ATOM 821 C C . LEU A 1 104 ? -10.709 -5.702 8.337 1.00 93.00 104 LEU A C 1
ATOM 823 O O . LEU A 1 104 ? -9.830 -6.548 8.172 1.00 93.00 104 LEU A O 1
ATOM 827 N N . VAL A 1 105 ? -11.255 -5.023 7.334 1.00 94.75 105 VAL A N 1
ATOM 828 C CA . VAL A 1 105 ? -10.800 -5.142 5.946 1.00 94.75 105 VAL A CA 1
ATOM 829 C C . VAL A 1 105 ? -9.914 -3.951 5.618 1.00 94.75 105 VAL A C 1
ATOM 831 O O . VAL A 1 105 ? -10.349 -2.801 5.719 1.00 94.75 105 VAL A O 1
ATOM 834 N N . LEU A 1 106 ? -8.678 -4.244 5.223 1.00 97.44 106 LEU A N 1
ATOM 835 C CA . LEU A 1 106 ? -7.730 -3.272 4.697 1.00 97.44 106 LEU A CA 1
ATOM 836 C C . LEU A 1 106 ? -7.600 -3.481 3.195 1.00 97.44 106 LEU A C 1
ATOM 838 O O . LEU A 1 106 ? -7.427 -4.614 2.749 1.00 97.44 106 LEU A O 1
ATOM 842 N N . ILE A 1 107 ? -7.646 -2.403 2.421 1.00 98.31 107 ILE A N 1
ATOM 843 C CA . ILE A 1 107 ? -7.413 -2.437 0.975 1.00 98.31 107 ILE A CA 1
ATOM 844 C C . ILE A 1 107 ? -6.280 -1.469 0.673 1.00 98.31 107 ILE A C 1
ATOM 846 O O . ILE A 1 107 ? -6.371 -0.290 1.001 1.00 98.31 107 ILE A O 1
ATOM 850 N N . ALA A 1 108 ? -5.222 -1.955 0.035 1.00 98.44 108 ALA A N 1
ATOM 851 C CA . ALA A 1 108 ? -4.127 -1.125 -0.446 1.00 98.44 108 ALA A CA 1
ATOM 852 C C . ALA A 1 108 ? -4.077 -1.218 -1.968 1.00 98.44 108 ALA A C 1
ATOM 854 O O . ALA A 1 108 ? -4.015 -2.311 -2.522 1.00 98.44 108 ALA A O 1
ATOM 855 N N . THR A 1 109 ? -4.108 -0.077 -2.646 1.00 98.50 109 THR A N 1
ATOM 856 C CA . THR A 1 109 ? -3.907 0.004 -4.093 1.00 98.50 109 THR A CA 1
ATOM 857 C C . THR A 1 109 ? -2.726 0.911 -4.369 1.00 98.50 109 THR A C 1
ATOM 859 O O . THR A 1 109 ? -2.788 2.105 -4.079 1.00 98.50 109 THR A O 1
ATOM 862 N N . MET A 1 110 ? -1.664 0.352 -4.945 1.00 98.31 110 MET A N 1
ATOM 863 C CA . MET A 1 110 ? -0.590 1.164 -5.508 1.00 98.31 110 MET A CA 1
ATOM 864 C C . MET A 1 110 ? -0.981 1.575 -6.920 1.00 98.31 110 MET A C 1
ATOM 866 O O . MET A 1 110 ? -1.301 0.731 -7.755 1.00 98.31 110 MET A O 1
ATOM 870 N N . TRP A 1 111 ? -0.985 2.876 -7.172 1.00 97.81 111 TRP A N 1
ATOM 871 C CA . TRP A 1 111 ? -1.276 3.468 -8.465 1.00 97.81 111 TRP A CA 1
ATOM 872 C C . TRP A 1 111 ? -0.011 4.109 -9.023 1.00 97.81 111 TRP A C 1
ATOM 874 O O . TRP A 1 111 ? 0.533 5.031 -8.426 1.00 97.81 111 TRP A O 1
ATOM 884 N N . GLU A 1 112 ? 0.466 3.625 -10.163 1.00 96.38 112 GLU A N 1
ATOM 885 C CA . GLU A 1 112 ? 1.513 4.290 -10.933 1.00 96.38 112 GLU A CA 1
ATOM 886 C C . GLU A 1 112 ? 0.848 5.377 -11.787 1.00 96.38 112 GLU A C 1
ATOM 888 O O . GLU A 1 112 ? 0.073 5.072 -12.700 1.00 96.38 112 GLU A O 1
ATOM 893 N N . LEU A 1 113 ? 1.081 6.643 -11.430 1.00 95.62 113 LEU A N 1
ATOM 894 C CA . LEU A 1 113 ? 0.328 7.776 -11.972 1.00 95.62 113 LEU A CA 1
ATOM 895 C C . LEU A 1 113 ? 0.647 8.053 -13.444 1.00 95.62 113 LEU A C 1
ATOM 897 O O . LEU A 1 113 ? -0.233 8.490 -14.182 1.00 95.62 113 LEU A O 1
ATOM 901 N N . THR A 1 114 ? 1.884 7.812 -13.881 1.00 95.25 114 THR A N 1
ATOM 902 C CA . THR A 1 114 ? 2.333 8.159 -15.237 1.00 95.25 114 THR A CA 1
ATOM 903 C C . THR A 1 114 ? 1.713 7.256 -16.301 1.00 95.25 114 THR A C 1
ATOM 905 O O . THR A 1 114 ? 1.331 7.731 -17.367 1.00 95.25 114 THR A O 1
ATOM 908 N N . HIS A 1 115 ? 1.568 5.969 -16.005 1.00 94.19 115 HIS A N 1
ATOM 909 C CA . HIS A 1 115 ? 1.084 4.947 -16.933 1.00 94.19 115 HIS A CA 1
ATOM 910 C C . HIS A 1 115 ? -0.290 4.402 -16.538 1.00 94.19 115 HIS A C 1
ATOM 912 O O . HIS A 1 115 ? -0.818 3.502 -17.189 1.00 94.19 115 HIS A O 1
ATOM 918 N N . ASN A 1 116 ? -0.882 4.960 -15.480 1.00 95.06 116 ASN A N 1
ATOM 919 C CA . ASN A 1 116 ? -2.207 4.631 -14.977 1.00 95.06 116 ASN A CA 1
ATOM 920 C C . ASN A 1 116 ? -2.393 3.136 -14.643 1.00 95.06 116 ASN A C 1
ATOM 922 O O . ASN A 1 116 ? -3.410 2.527 -14.976 1.00 95.06 116 ASN A O 1
ATOM 926 N N . ILE A 1 117 ? -1.408 2.537 -13.972 1.00 94.62 117 ILE A N 1
ATOM 927 C CA . ILE A 1 117 ? -1.433 1.114 -13.599 1.00 94.62 117 ILE A CA 1
ATOM 928 C C . ILE A 1 117 ? -1.805 0.971 -12.126 1.00 94.62 117 ILE A C 1
ATOM 930 O O . ILE A 1 117 ? -1.229 1.652 -11.284 1.00 94.62 117 ILE A O 1
ATOM 934 N N . ARG A 1 118 ? -2.745 0.076 -11.802 1.00 96.31 118 ARG A N 1
ATOM 935 C CA . ARG A 1 118 ? -3.239 -0.131 -10.434 1.00 96.31 118 ARG A CA 1
ATOM 936 C C . ARG A 1 118 ? -2.999 -1.557 -9.957 1.00 96.31 118 ARG A C 1
ATOM 938 O O . ARG A 1 118 ? -3.413 -2.508 -10.614 1.00 96.31 118 ARG A O 1
ATOM 945 N N . ASP A 1 119 ? -2.424 -1.665 -8.766 1.00 96.31 119 ASP A N 1
ATOM 946 C CA . ASP A 1 119 ? -2.076 -2.918 -8.102 1.00 96.31 119 ASP A CA 1
ATOM 947 C C . ASP A 1 119 ? -2.836 -3.043 -6.774 1.00 96.31 119 ASP A C 1
ATOM 949 O O . ASP A 1 119 ? -2.320 -2.651 -5.721 1.00 96.31 119 ASP A O 1
ATOM 953 N N . PRO A 1 120 ? -4.085 -3.537 -6.793 1.00 97.06 120 PRO A N 1
ATOM 954 C CA . PRO A 1 120 ? -4.876 -3.688 -5.585 1.00 97.06 120 PRO A CA 1
ATOM 955 C C . PRO A 1 120 ? -4.507 -4.960 -4.815 1.00 97.06 120 PRO A C 1
ATOM 957 O O . PRO A 1 120 ? -4.211 -6.016 -5.382 1.00 97.06 120 PRO A O 1
ATOM 960 N N . MET A 1 121 ? -4.611 -4.877 -3.496 1.00 97.31 121 MET A N 1
ATOM 961 C CA . MET A 1 121 ? -4.615 -6.011 -2.584 1.00 97.31 121 MET A CA 1
ATOM 962 C C . MET A 1 121 ? -5.592 -5.739 -1.441 1.00 97.31 121 MET A C 1
ATOM 964 O O . MET A 1 121 ? -5.867 -4.583 -1.116 1.00 97.31 121 MET A O 1
ATOM 968 N N . PHE A 1 122 ? -6.099 -6.801 -0.817 1.00 96.81 122 PHE A N 1
ATOM 969 C CA . PHE A 1 122 ? -6.864 -6.688 0.418 1.00 96.81 122 PHE A CA 1
ATOM 970 C C . PHE A 1 122 ? -6.372 -7.689 1.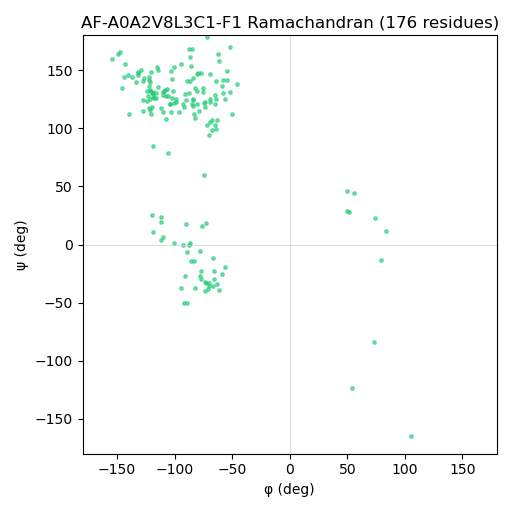464 1.00 96.81 122 PHE A C 1
ATOM 972 O O . PHE A 1 122 ? -5.925 -8.788 1.128 1.00 96.81 122 PHE A O 1
ATOM 979 N N . ALA A 1 123 ? -6.457 -7.300 2.730 1.00 96.00 123 ALA A N 1
ATOM 980 C CA . ALA A 1 123 ? -6.223 -8.157 3.881 1.00 96.00 123 ALA A CA 1
ATOM 981 C C . ALA A 1 123 ? -7.419 -8.075 4.824 1.00 96.00 123 ALA A C 1
ATOM 983 O O . ALA A 1 123 ? -8.018 -7.013 4.998 1.00 96.00 123 ALA A O 1
ATOM 984 N N . VAL A 1 124 ? -7.754 -9.207 5.431 1.00 95.00 124 VAL A N 1
ATOM 985 C CA . VAL A 1 124 ? -8.880 -9.337 6.350 1.00 95.00 124 VAL A CA 1
ATOM 986 C C . VAL A 1 124 ? -8.337 -9.817 7.684 1.00 95.00 124 VAL A C 1
ATOM 988 O O . VAL A 1 124 ? -7.657 -10.840 7.737 1.00 95.00 124 VAL A O 1
ATOM 991 N N . PHE A 1 125 ? -8.637 -9.082 8.748 1.00 93.19 125 PHE A N 1
ATOM 992 C CA . PHE A 1 125 ? -8.265 -9.442 10.109 1.00 93.19 125 PHE A CA 1
ATOM 993 C C . PHE A 1 125 ? -9.520 -9.639 10.948 1.00 93.19 125 PHE A C 1
ATOM 995 O O . PHE A 1 125 ? -10.391 -8.770 11.014 1.00 93.19 125 PHE A O 1
ATOM 1002 N N . ASP A 1 126 ? -9.620 -10.801 11.577 1.00 90.94 126 ASP A N 1
ATOM 1003 C CA . ASP A 1 126 ? -10.756 -11.155 12.415 1.00 90.94 126 ASP A CA 1
ATOM 1004 C C . ASP A 1 126 ? -10.567 -10.690 13.865 1.00 90.94 126 ASP A C 1
ATOM 1006 O O . ASP A 1 126 ? -9.480 -10.308 14.304 1.00 90.94 126 ASP A O 1
ATOM 1010 N N . LYS A 1 127 ? -11.648 -10.748 14.641 1.00 86.62 127 LYS A N 1
ATOM 1011 C CA . LYS A 1 127 ? -11.609 -10.436 16.070 1.00 86.62 127 LYS A CA 1
ATOM 1012 C C . LYS A 1 127 ? -10.710 -11.395 16.864 1.00 86.62 127 LYS A C 1
ATOM 1014 O O . LYS A 1 127 ? -10.068 -10.970 17.821 1.00 86.62 127 LYS A O 1
ATOM 1019 N N . ASN A 1 128 ? -10.644 -12.669 16.475 1.00 86.38 128 ASN A N 1
ATOM 1020 C CA . ASN A 1 128 ? -9.886 -13.703 17.195 1.00 86.38 128 ASN A CA 1
ATOM 1021 C C . ASN A 1 128 ? -8.371 -13.444 17.163 1.00 86.38 128 ASN A C 1
ATOM 1023 O O . ASN A 1 128 ? -7.662 -13.771 18.109 1.00 86.38 128 ASN A O 1
ATOM 1027 N N . SER A 1 129 ? -7.888 -12.798 16.103 1.00 85.62 129 SER A N 1
ATOM 1028 C CA . SER A 1 129 ? -6.521 -12.296 15.945 1.00 85.62 129 SER A CA 1
ATOM 1029 C C . SER A 1 129 ? -6.343 -10.860 16.455 1.00 85.62 129 SER A C 1
ATOM 1031 O O . SER A 1 129 ? -5.374 -10.186 16.094 1.00 85.62 129 SER A O 1
ATOM 1033 N N . ASN A 1 130 ? -7.281 -10.375 17.278 1.00 87.44 130 ASN A N 1
ATOM 1034 C CA . ASN A 1 130 ? -7.351 -8.999 17.761 1.00 87.44 130 ASN A CA 1
ATOM 1035 C C . ASN A 1 130 ? -7.230 -7.985 16.610 1.00 87.44 130 ASN A C 1
ATOM 1037 O O . ASN A 1 130 ? -6.406 -7.070 16.646 1.00 87.44 130 ASN A O 1
ATOM 1041 N N . PHE A 1 131 ? -7.977 -8.228 15.529 1.00 90.25 131 PHE A N 1
ATOM 1042 C CA . PHE A 1 131 ? -7.983 -7.432 14.300 1.00 90.25 131 PHE A CA 1
ATOM 1043 C C . PHE A 1 131 ? -6.586 -7.177 13.711 1.00 90.25 131 PHE A C 1
ATOM 1045 O O . PHE A 1 131 ? -6.364 -6.179 13.031 1.00 90.25 131 PHE A O 1
ATOM 1052 N N . GLY A 1 132 ? -5.628 -8.076 13.957 1.00 89.38 132 GLY A N 1
ATOM 1053 C CA . GLY A 1 132 ? -4.266 -7.927 13.458 1.00 89.38 132 GLY A CA 1
ATOM 1054 C C . GLY A 1 132 ? -3.431 -6.876 14.194 1.00 89.38 132 GLY A C 1
ATOM 1055 O O . GLY A 1 132 ? -2.454 -6.406 13.618 1.00 89.38 132 GLY A O 1
ATOM 1056 N N . SER A 1 133 ? -3.769 -6.534 15.443 1.00 93.88 133 SER A N 1
ATOM 1057 C CA . SER A 1 133 ? -3.036 -5.562 16.270 1.00 93.88 133 SER A CA 1
ATOM 1058 C C . SER A 1 133 ? -1.510 -5.766 16.241 1.00 93.88 133 SER A C 1
ATOM 1060 O O . SER A 1 133 ? -1.002 -6.896 16.274 1.00 93.88 133 SER A O 1
ATOM 1062 N N . GLY A 1 134 ? -0.771 -4.661 16.157 1.00 95.75 134 GLY A N 1
ATOM 1063 C CA . GLY A 1 134 ? 0.676 -4.624 15.953 1.00 95.75 134 GLY A CA 1
ATOM 1064 C C . GLY A 1 134 ? 1.087 -4.210 14.536 1.00 95.75 134 GLY A C 1
ATOM 1065 O O . GLY A 1 134 ? 0.300 -3.667 13.762 1.00 95.75 134 GLY A O 1
ATOM 1066 N N . ILE A 1 135 ? 2.354 -4.466 14.203 1.00 98.00 135 ILE A N 1
ATOM 1067 C CA . ILE A 1 135 ? 2.916 -4.169 12.880 1.00 98.00 135 ILE A CA 1
ATOM 1068 C C . ILE A 1 135 ? 2.517 -5.270 11.895 1.00 98.00 135 ILE A C 1
ATOM 1070 O O . ILE A 1 135 ? 2.673 -6.458 12.190 1.00 98.00 135 ILE A O 1
ATOM 1074 N N . ARG A 1 136 ? 2.024 -4.888 10.717 1.00 97.75 136 ARG A N 1
ATOM 1075 C CA . ARG A 1 136 ? 1.684 -5.800 9.617 1.00 97.75 136 ARG A CA 1
ATOM 1076 C C . ARG A 1 136 ? 2.274 -5.301 8.304 1.00 97.75 136 ARG A C 1
ATOM 1078 O O . ARG A 1 136 ? 2.407 -4.100 8.092 1.00 97.75 136 ARG A O 1
ATOM 1085 N N . ALA A 1 137 ? 2.613 -6.238 7.427 1.00 97.81 137 ALA A N 1
ATOM 1086 C CA . ALA A 1 137 ? 3.069 -5.961 6.072 1.00 97.81 137 ALA A CA 1
ATOM 1087 C C . ALA A 1 137 ? 1.992 -6.401 5.077 1.00 97.81 137 ALA A C 1
ATOM 1089 O O . ALA A 1 137 ? 1.475 -7.516 5.162 1.00 97.81 137 ALA A O 1
ATOM 1090 N N . LEU A 1 138 ? 1.654 -5.519 4.143 1.00 98.19 138 LEU A N 1
ATOM 1091 C CA . LEU A 1 138 ? 0.712 -5.766 3.059 1.00 98.19 138 LEU A CA 1
ATOM 1092 C C . LEU A 1 138 ? 1.462 -5.666 1.736 1.00 98.19 138 LEU A C 1
ATOM 1094 O O . LEU A 1 138 ? 2.153 -4.681 1.502 1.00 98.19 138 LEU A O 1
ATOM 1098 N N . ASN A 1 139 ? 1.312 -6.658 0.863 1.00 98.38 139 ASN A N 1
ATOM 1099 C CA . ASN A 1 139 ? 2.027 -6.687 -0.409 1.00 98.38 139 ASN A CA 1
ATOM 1100 C C . ASN A 1 139 ? 1.070 -6.451 -1.576 1.00 98.38 139 ASN A C 1
ATOM 1102 O O . ASN A 1 139 ? 0.196 -7.277 -1.848 1.00 98.38 139 ASN A O 1
ATOM 1106 N N . THR A 1 140 ? 1.244 -5.330 -2.277 1.00 98.12 140 THR A N 1
ATOM 1107 C CA . THR A 1 140 ? 0.526 -5.092 -3.539 1.00 98.12 140 THR A CA 1
ATOM 1108 C C . THR A 1 140 ? 1.247 -5.795 -4.687 1.00 98.12 140 THR A C 1
ATOM 1110 O O . THR A 1 140 ? 2.482 -5.755 -4.748 1.00 98.12 140 THR A O 1
ATOM 1113 N N . PRO A 1 141 ? 0.522 -6.498 -5.572 1.00 97.25 141 PRO A N 1
ATOM 1114 C CA . PRO A 1 141 ? 1.147 -7.320 -6.595 1.00 97.25 141 PRO A CA 1
ATOM 1115 C C . PRO A 1 141 ? 1.474 -6.520 -7.856 1.00 97.25 141 PRO A C 1
ATOM 1117 O O . PRO A 1 141 ? 0.635 -5.778 -8.338 1.00 97.25 141 PRO A O 1
ATOM 1120 N N . LYS A 1 142 ? 2.620 -6.781 -8.483 1.00 95.69 142 LYS A N 1
ATOM 1121 C CA . LYS A 1 142 ? 2.812 -6.506 -9.911 1.00 95.69 142 LYS A CA 1
ATOM 1122 C C . LYS A 1 142 ? 2.351 -7.720 -10.701 1.00 95.69 142 LYS A C 1
ATOM 1124 O O . LYS A 1 142 ? 2.729 -8.848 -10.384 1.00 95.69 142 LYS A O 1
ATOM 1129 N N . ILE A 1 143 ? 1.527 -7.477 -11.712 1.00 93.69 143 ILE A N 1
ATOM 1130 C CA . ILE A 1 143 ? 1.024 -8.489 -12.642 1.00 93.69 143 ILE A CA 1
ATOM 1131 C C . ILE A 1 143 ? 1.449 -8.083 -14.054 1.00 93.69 143 ILE A C 1
ATOM 1133 O O . ILE A 1 143 ? 1.299 -6.915 -14.424 1.00 93.69 143 ILE A O 1
ATOM 1137 N N . TRP A 1 144 ? 1.999 -9.026 -14.817 1.00 92.81 144 TRP A N 1
ATOM 1138 C CA . TRP A 1 144 ? 2.436 -8.820 -16.201 1.00 92.81 144 TRP A CA 1
ATOM 1139 C C . TRP A 1 144 ? 2.297 -10.105 -17.019 1.00 92.81 144 TRP A C 1
ATOM 1141 O O . TRP A 1 144 ? 2.131 -11.190 -16.466 1.00 92.81 144 TRP A O 1
ATOM 1151 N N . PHE A 1 145 ? 2.347 -9.980 -18.344 1.00 91.75 145 PHE A N 1
ATOM 1152 C CA . PHE A 1 145 ? 2.421 -11.125 -19.247 1.00 91.75 145 PHE A CA 1
ATOM 1153 C C . PHE A 1 145 ? 3.845 -11.295 -19.751 1.00 91.75 145 PHE A C 1
ATOM 1155 O O . PHE A 1 145 ? 4.517 -10.313 -20.055 1.00 91.75 145 PHE A O 1
ATOM 1162 N N . GLU A 1 146 ? 4.276 -12.542 -19.887 1.00 90.06 146 GLU A N 1
ATOM 1163 C CA . GLU A 1 146 ? 5.611 -12.873 -20.367 1.00 90.06 146 GLU A CA 1
ATOM 1164 C C . GLU A 1 146 ? 5.566 -14.079 -21.306 1.00 90.06 146 GLU A C 1
ATOM 1166 O O . GLU A 1 146 ? 4.740 -14.980 -21.135 1.00 90.06 146 GLU A O 1
ATOM 1171 N N . LEU A 1 147 ? 6.427 -14.106 -22.325 1.00 86.88 147 LEU A N 1
ATOM 1172 C CA . LEU A 1 147 ? 6.553 -15.274 -23.191 1.00 86.88 147 LEU A CA 1
ATOM 1173 C C . LEU A 1 147 ? 7.394 -16.329 -22.478 1.00 86.88 147 LEU A C 1
ATOM 1175 O O . LEU A 1 147 ? 8.589 -16.140 -22.277 1.00 86.88 147 LEU A O 1
ATOM 1179 N N . ASN A 1 148 ? 6.794 -17.474 -22.155 1.00 82.25 148 ASN A N 1
ATOM 1180 C CA . ASN A 1 148 ? 7.567 -18.557 -21.568 1.00 82.25 148 ASN A CA 1
ATOM 1181 C C . ASN A 1 148 ? 8.541 -19.143 -22.617 1.00 82.25 148 ASN A C 1
ATOM 1183 O O . ASN A 1 148 ? 8.074 -19.631 -23.656 1.00 82.25 148 ASN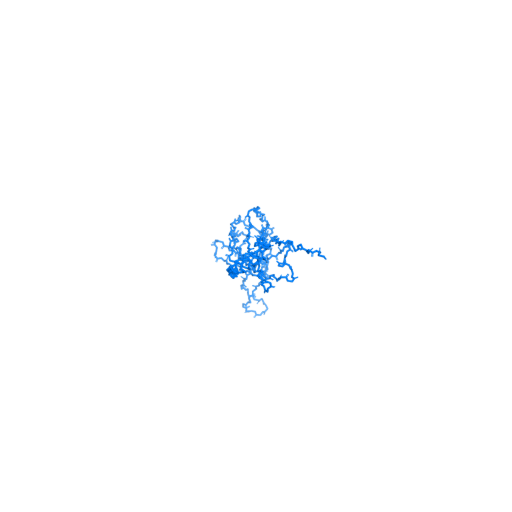 A O 1
ATOM 1187 N N . PRO A 1 149 ? 9.863 -19.167 -22.354 1.00 80.31 149 PRO A N 1
ATOM 1188 C CA . PRO A 1 149 ? 10.856 -19.616 -23.332 1.00 80.31 149 PRO A CA 1
ATOM 1189 C C . PRO A 1 149 ? 10.740 -21.111 -23.672 1.00 80.31 149 PRO A C 1
ATOM 1191 O O . PRO A 1 149 ? 11.158 -21.533 -24.748 1.00 80.31 149 PRO A O 1
ATOM 1194 N N . ILE A 1 150 ? 10.137 -21.910 -22.787 1.00 83.12 150 ILE A N 1
ATOM 1195 C CA . ILE A 1 150 ? 9.949 -23.356 -22.950 1.00 83.12 150 ILE A CA 1
ATOM 1196 C C . ILE A 1 150 ? 8.631 -23.645 -23.677 1.00 83.12 150 ILE A C 1
ATOM 1198 O O . ILE A 1 150 ? 8.604 -24.382 -24.660 1.00 83.12 150 ILE A O 1
ATOM 1202 N N . PHE A 1 151 ? 7.526 -23.053 -23.219 1.00 81.44 151 PHE A N 1
ATOM 1203 C CA . PHE A 1 151 ? 6.183 -23.379 -23.714 1.00 81.44 151 PHE A CA 1
ATOM 1204 C C . PHE A 1 151 ? 5.733 -22.538 -24.916 1.00 81.44 151 PHE A C 1
ATOM 1206 O O . PHE A 1 151 ? 4.661 -22.805 -25.458 1.00 81.44 151 PHE A O 1
ATOM 1213 N N . ARG A 1 152 ? 6.515 -21.522 -25.322 1.00 85.31 152 ARG A N 1
ATOM 1214 C CA . ARG A 1 152 ? 6.236 -20.608 -26.451 1.00 85.31 152 ARG A CA 1
ATOM 1215 C C . ARG A 1 152 ? 4.831 -19.995 -26.428 1.00 85.31 152 ARG A C 1
ATOM 1217 O O . ARG A 1 152 ? 4.266 -19.677 -27.471 1.00 85.31 152 ARG A O 1
ATOM 1224 N N . LYS A 1 153 ? 4.264 -19.828 -25.233 1.00 87.75 153 LYS A N 1
ATOM 1225 C CA . LYS A 1 153 ? 2.959 -19.201 -25.019 1.00 87.75 153 LYS A CA 1
ATOM 1226 C C . LYS A 1 153 ? 3.058 -18.115 -23.949 1.00 87.75 153 LYS A C 1
ATOM 1228 O O . LYS A 1 153 ? 3.891 -18.252 -23.045 1.00 87.75 153 LYS A O 1
ATOM 1233 N N . PRO A 1 154 ? 2.220 -17.068 -24.024 1.00 90.50 154 PRO A N 1
ATOM 1234 C CA . PRO A 1 154 ? 2.109 -16.088 -22.956 1.00 90.50 154 PRO A CA 1
ATOM 1235 C C . PRO A 1 154 ? 1.696 -16.759 -21.644 1.00 90.50 154 PRO A C 1
ATOM 1237 O O . PRO A 1 154 ? 0.794 -17.601 -21.622 1.00 90.50 154 PRO A O 1
ATOM 1240 N N . ILE A 1 155 ? 2.347 -16.369 -20.555 1.00 91.94 155 ILE A N 1
ATOM 1241 C CA . ILE A 1 155 ? 1.977 -16.728 -19.188 1.00 91.94 155 ILE A CA 1
ATOM 1242 C C . ILE A 1 155 ? 1.733 -15.454 -18.384 1.00 91.94 155 ILE A C 1
ATOM 1244 O O . ILE A 1 155 ? 2.387 -14.436 -18.602 1.00 91.94 155 ILE A O 1
ATOM 1248 N N . LEU A 1 156 ? 0.759 -15.509 -17.478 1.00 93.19 156 LEU A N 1
ATOM 1249 C CA . LEU A 1 156 ? 0.498 -14.437 -16.527 1.00 93.19 156 LEU A CA 1
ATOM 1250 C C . LEU A 1 156 ? 1.428 -14.618 -15.328 1.00 93.19 156 LEU A C 1
ATOM 1252 O O . LEU A 1 156 ? 1.365 -15.635 -14.638 1.00 93.19 156 LEU A O 1
ATOM 1256 N N . MET A 1 157 ? 2.266 -13.623 -15.090 1.00 93.75 157 MET A N 1
ATOM 1257 C CA . MET A 1 157 ? 3.224 -13.581 -13.999 1.00 93.75 157 MET A CA 1
ATOM 1258 C C . MET A 1 157 ? 2.716 -12.660 -12.891 1.00 93.75 157 MET A C 1
ATOM 1260 O O . MET A 1 157 ? 1.988 -11.693 -13.139 1.00 93.75 157 MET A O 1
ATOM 1264 N N . ARG A 1 158 ? 3.092 -12.974 -11.650 1.00 94.62 158 ARG A N 1
ATOM 1265 C CA . ARG A 1 158 ? 2.737 -12.190 -10.467 1.00 94.62 158 ARG A CA 1
ATOM 1266 C C . ARG A 1 158 ? 3.870 -12.216 -9.451 1.00 94.62 158 ARG A C 1
ATOM 1268 O O . ARG A 1 158 ? 4.373 -13.284 -9.122 1.00 94.62 158 ARG A O 1
ATOM 1275 N N . ALA A 1 159 ? 4.190 -11.055 -8.895 1.00 96.50 159 ALA A N 1
ATOM 1276 C CA . ALA A 1 159 ? 5.133 -10.910 -7.789 1.00 96.50 159 ALA A CA 1
ATOM 1277 C C . ALA A 1 159 ? 4.726 -9.745 -6.877 1.00 96.50 159 ALA A C 1
ATOM 1279 O O . ALA A 1 159 ? 3.892 -8.922 -7.251 1.00 96.50 159 ALA A O 1
ATOM 1280 N N . ASN A 1 160 ? 5.301 -9.665 -5.679 1.00 97.81 160 ASN A N 1
ATOM 1281 C CA . ASN A 1 160 ? 5.068 -8.539 -4.772 1.00 97.81 160 ASN A CA 1
ATOM 1282 C C . ASN A 1 160 ? 5.819 -7.307 -5.292 1.00 97.81 160 ASN A C 1
ATOM 1284 O O . ASN A 1 160 ? 7.038 -7.342 -5.391 1.00 97.81 160 ASN A O 1
ATOM 1288 N N . GLY A 1 161 ? 5.102 -6.232 -5.624 1.00 97.50 161 GLY A N 1
ATOM 1289 C CA . GLY A 1 161 ? 5.675 -5.000 -6.170 1.00 97.50 161 GLY A CA 1
ATOM 1290 C C . GLY A 1 161 ? 5.967 -3.926 -5.131 1.00 97.50 161 GLY A C 1
ATOM 1291 O O . GLY A 1 161 ? 6.981 -3.239 -5.225 1.00 97.50 161 GLY A O 1
ATOM 1292 N N . TYR A 1 162 ? 5.098 -3.789 -4.132 1.00 98.50 162 TYR A N 1
ATOM 1293 C CA . TYR A 1 162 ? 5.328 -2.905 -2.991 1.00 98.50 162 TYR A CA 1
ATOM 1294 C C . TYR A 1 162 ? 4.934 -3.591 -1.695 1.00 98.50 162 TYR A C 1
ATOM 1296 O O . TYR A 1 162 ? 3.914 -4.280 -1.652 1.00 98.50 162 TYR A O 1
ATOM 1304 N N . GLU A 1 163 ? 5.700 -3.315 -0.645 1.00 98.69 163 GLU A N 1
ATOM 1305 C CA . GLU A 1 163 ? 5.384 -3.661 0.736 1.00 98.69 163 GLU A CA 1
ATOM 1306 C C . GLU A 1 163 ? 4.919 -2.400 1.473 1.00 98.69 163 GLU A C 1
ATOM 1308 O O . GLU A 1 163 ? 5.646 -1.412 1.568 1.00 98.69 163 GLU A O 1
ATOM 1313 N N . ILE A 1 164 ? 3.700 -2.431 2.000 1.00 98.75 164 ILE A N 1
ATOM 1314 C CA . ILE A 1 164 ? 3.121 -1.386 2.836 1.00 98.75 164 ILE A CA 1
ATOM 1315 C C . ILE A 1 164 ? 3.171 -1.887 4.274 1.00 98.75 164 ILE A C 1
ATOM 1317 O O . ILE A 1 164 ? 2.493 -2.852 4.631 1.00 98.75 164 ILE A O 1
ATOM 1321 N N . THR A 1 165 ? 3.968 -1.235 5.113 1.00 98.75 165 THR A N 1
ATOM 1322 C CA . THR A 1 165 ? 4.014 -1.530 6.546 1.00 98.75 165 THR A CA 1
ATOM 1323 C C . THR A 1 165 ? 2.993 -0.663 7.268 1.00 98.75 165 THR A C 1
ATOM 1325 O O . THR A 1 165 ? 3.041 0.567 7.180 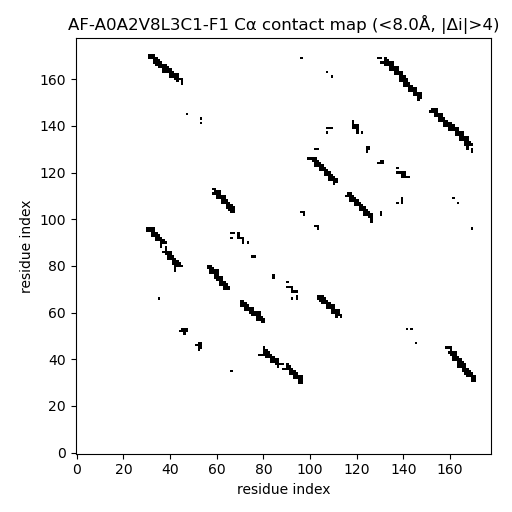1.00 98.75 165 THR A O 1
ATOM 1328 N N . VAL A 1 166 ? 2.097 -1.296 8.018 1.00 98.56 166 VAL A N 1
ATOM 1329 C CA . VAL A 1 166 ? 1.066 -0.631 8.815 1.00 98.56 166 VAL A CA 1
ATOM 1330 C C . VAL A 1 166 ? 1.210 -0.977 10.292 1.00 98.56 166 VAL A C 1
ATOM 1332 O O . VAL A 1 166 ? 1.629 -2.078 10.640 1.00 98.56 166 VAL A O 1
ATOM 1335 N N . GLN A 1 167 ? 0.841 -0.044 11.160 1.00 98.25 167 GLN A N 1
ATOM 1336 C CA . GLN A 1 167 ? 0.610 -0.275 12.580 1.00 98.25 167 GLN A CA 1
ATOM 1337 C C . GLN A 1 167 ? -0.894 -0.294 12.815 1.00 98.25 167 GLN A C 1
ATOM 1339 O O . GLN A 1 167 ? -1.573 0.697 12.549 1.00 98.25 167 GLN A O 1
ATOM 1344 N N . ILE A 1 168 ? -1.394 -1.403 13.342 1.00 96.69 168 ILE A N 1
ATOM 1345 C CA . ILE A 1 168 ? -2.779 -1.544 13.775 1.00 96.69 168 ILE A CA 1
ATOM 1346 C C . ILE A 1 168 ? -2.798 -1.428 15.297 1.00 96.69 168 ILE A C 1
ATOM 1348 O O . ILE A 1 168 ? -2.069 -2.139 15.990 1.00 96.69 168 ILE A O 1
ATOM 1352 N N . THR A 1 169 ? -3.618 -0.526 15.821 1.00 94.69 169 THR A N 1
ATOM 1353 C CA . THR A 1 169 ? -3.824 -0.335 17.256 1.00 94.69 169 THR A CA 1
ATOM 1354 C C . THR A 1 169 ? -5.299 -0.527 17.556 1.00 94.69 169 THR A C 1
ATOM 1356 O O . THR A 1 169 ? -6.147 0.209 17.058 1.00 94.69 169 THR A O 1
ATOM 1359 N N . THR A 1 170 ? -5.596 -1.529 18.369 1.00 88.94 170 THR A N 1
ATOM 1360 C CA . THR A 1 170 ? -6.935 -1.824 18.881 1.00 88.94 170 THR A CA 1
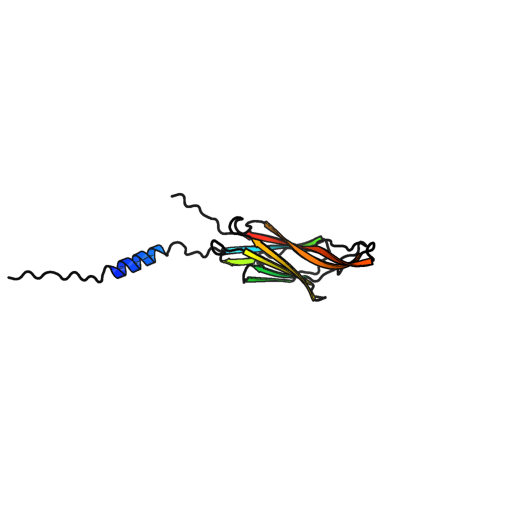ATOM 1361 C C . THR A 1 170 ? -7.060 -1.302 20.312 1.00 88.94 170 THR A C 1
ATOM 1363 O O . THR A 1 170 ? -6.048 -1.253 21.017 1.00 88.94 170 THR A O 1
ATOM 1366 N N . PRO A 1 171 ? -8.267 -0.960 20.785 1.00 80.12 171 PRO A N 1
ATOM 1367 C CA . PRO A 1 171 ? -8.462 -0.629 22.187 1.00 80.12 171 PRO A CA 1
ATOM 1368 C C . PRO A 1 171 ? -8.169 -1.863 23.046 1.00 80.12 171 PRO A C 1
ATOM 1370 O O . PRO A 1 171 ? -8.476 -2.995 22.663 1.00 80.12 171 PRO A O 1
ATOM 1373 N N . SER A 1 172 ? -7.522 -1.651 24.190 1.00 64.38 172 SER A N 1
ATOM 1374 C CA . SER A 1 172 ? -7.212 -2.721 25.134 1.00 64.38 172 SER A CA 1
ATOM 1375 C C . SER A 1 172 ? -8.507 -3.291 25.705 1.00 64.38 172 SER A C 1
ATOM 1377 O O . SER A 1 172 ? -9.329 -2.545 26.232 1.00 64.38 172 SER A O 1
ATOM 1379 N N . LEU A 1 173 ? -8.675 -4.613 25.651 1.00 55.88 173 LEU A N 1
ATOM 1380 C CA . LEU A 1 173 ? -9.692 -5.293 26.448 1.00 55.88 173 LEU A CA 1
ATOM 1381 C C . LEU A 1 173 ? -9.243 -5.220 27.912 1.00 55.88 173 LEU A C 1
ATOM 1383 O O . LEU A 1 173 ? -8.432 -6.030 28.357 1.00 55.88 173 LEU A O 1
ATOM 1387 N N . THR A 1 174 ? -9.705 -4.224 28.665 1.00 44.28 174 THR A N 1
ATOM 1388 C CA . THR A 1 174 ? -9.590 -4.247 30.125 1.00 44.28 174 THR A CA 1
ATOM 1389 C C . THR A 1 174 ? -10.489 -5.369 30.631 1.00 44.28 174 THR A C 1
ATOM 1391 O O . THR A 1 174 ? -11.702 -5.208 30.729 1.00 44.28 174 THR A O 1
ATOM 1394 N N . THR A 1 175 ? -9.909 -6.534 30.919 1.00 40.44 175 THR A N 1
ATOM 1395 C CA . THR A 1 175 ? -10.598 -7.589 31.663 1.00 40.44 175 THR A CA 1
ATOM 1396 C C . THR A 1 175 ? -10.883 -7.045 33.058 1.00 40.44 175 THR A C 1
ATOM 1398 O O . THR A 1 175 ? -9.988 -6.995 33.899 1.00 40.44 175 THR A O 1
ATOM 1401 N N . ALA A 1 176 ? -12.110 -6.587 33.301 1.00 38.75 176 ALA A N 1
ATOM 1402 C CA . ALA A 1 176 ? -12.568 -6.303 34.651 1.00 38.75 176 ALA A CA 1
ATOM 1403 C C . ALA A 1 176 ? -12.611 -7.636 35.411 1.00 38.75 176 ALA A C 1
ATOM 1405 O O . ALA A 1 176 ? -13.488 -8.467 35.184 1.00 38.75 176 ALA A O 1
ATOM 1406 N N . THR A 1 177 ? -11.618 -7.877 36.264 1.00 36.56 177 THR A N 1
ATOM 1407 C CA . THR A 1 177 ? -11.724 -8.879 37.324 1.00 36.56 177 THR A CA 1
ATOM 1408 C C . THR A 1 177 ? -12.739 -8.353 38.331 1.00 36.56 177 THR A C 1
ATOM 1410 O O . THR A 1 177 ? -12.441 -7.391 39.041 1.00 36.56 177 THR A O 1
ATOM 1413 N N . PHE A 1 178 ? -13.937 -8.936 38.326 1.00 40.31 178 PHE A N 1
ATOM 1414 C CA . PHE A 1 178 ? -14.888 -8.835 39.431 1.00 40.31 178 PHE A CA 1
ATOM 1415 C C . PHE A 1 178 ? -14.554 -9.884 40.491 1.00 40.31 178 PHE A C 1
ATOM 1417 O O . PHE A 1 178 ? -14.162 -11.006 40.091 1.00 40.31 178 PHE A O 1
#

pLDDT: mean 82.88, std 21.84, range [33.62, 98.81]

Foldseek 3Di:
DDDDDDDPPPPPPPVVVVVVVVVVPPPPPDQWKKKKAFFKKAFAADADPVRHGPPDQKFFKKKWKDWPPDTDIDGDHIDGHGDMDGDDPPRMDIDGDAPQFDKTKMKIWIARPPVGDIFIDIDIAGVVCVNVAAKDKDFGKDWDWDQDPVPRDIDIDIDGGMITIMHIDTDDPPPPDD

Mean predicted aligned error: 11.32 Å

Solvent-accessible surface area (backbone atoms only — not comparable to full-atom values): 10486 Å² total; per-residue (Å²): 136,86,87,78,84,82,81,79,73,81,70,70,61,60,58,53,50,51,54,54,57,55,59,75,70,70,84,71,87,62,82,51,45,32,36,44,27,46,48,32,40,31,34,39,77,48,58,48,99,84,67,46,64,60,91,51,76,64,41,45,39,28,42,44,37,32,48,73,93,43,79,47,77,45,79,51,71,77,39,41,65,69,39,72,48,76,48,57,92,79,44,56,47,76,38,73,54,57,57,99,89,35,59,48,43,37,37,43,28,44,28,32,64,87,80,69,45,75,19,66,35,74,51,78,22,41,59,92,60,52,49,50,51,41,78,45,79,44,64,22,42,42,73,49,77,45,75,36,89,86,76,76,40,78,42,84,46,76,47,59,34,31,42,37,34,31,39,31,45,58,67,80,83,78,79,79,84,125